Protein AF-A0A7Y1UY43-F1 (afdb_monomer)

Sequence (287 aa):
MTGVETVLVRLVRGWVQLYTRGLAVDDRERRRLELESDVWEHLHDPGEQATGSAVFGRCLRGIPADVRWRYRTLLESRGARHRSIEMKTTPKVQWWTPTTMVIGVTTATLALLGVGFGETEAGGLTTAFSWLTAAVLLLVGLGALRRRPVLGSWIVIAGGLLFALAEPIVFPLSFLVIFGGLWTGNLVPSRNGADWTVQLEPRHRSLTERWYAWLISSIALGALGFIVLLAWPAVTPSSCTETSPCWQDSAAWATWILSWMAAAVTGGIGLMLAALRLLVRHRTRLA

Radius of gyration: 25.83 Å; Cα contacts (8 Å, |Δi|>4): 148; chains: 1; bounding box: 64×55×75 Å

pLDDT: mean 71.3, std 13.58, range [40.94, 96.19]

Structure (mmCIF, N/CA/C/O backbone):
data_AF-A0A7Y1UY43-F1
#
_entry.id   AF-A0A7Y1UY43-F1
#
loop_
_atom_site.group_PDB
_atom_site.id
_atom_site.type_symbol
_atom_site.label_atom_id
_atom_site.label_alt_id
_atom_site.label_comp_id
_atom_site.label_asym_id
_atom_site.label_entity_id
_atom_site.label_seq_id
_atom_site.pdbx_PDB_ins_code
_atom_site.Cartn_x
_atom_site.Cartn_y
_atom_site.Cartn_z
_atom_site.occupancy
_atom_site.B_iso_or_equiv
_atom_site.auth_seq_id
_atom_site.auth_comp_id
_atom_site.auth_asym_id
_atom_site.auth_atom_id
_atom_site.pdbx_PDB_model_num
ATOM 1 N N . MET A 1 1 ? -19.430 12.780 -18.783 1.00 65.31 1 MET A N 1
ATOM 2 C CA . MET A 1 1 ? -18.476 11.861 -18.135 1.00 65.31 1 MET A CA 1
ATOM 3 C C . MET A 1 1 ? -17.771 11.029 -19.183 1.00 65.31 1 MET A C 1
ATOM 5 O O . MET A 1 1 ? -18.441 10.378 -19.981 1.00 65.31 1 MET A O 1
ATOM 9 N N . THR A 1 2 ? -16.444 11.046 -19.197 1.00 81.44 2 THR A N 1
ATOM 10 C CA . THR A 1 2 ? -15.655 10.147 -20.051 1.00 81.44 2 THR A CA 1
ATOM 11 C C . THR A 1 2 ? -15.670 8.711 -19.500 1.00 81.44 2 THR A C 1
ATOM 13 O O . THR A 1 2 ? -15.968 8.466 -18.324 1.00 81.44 2 THR A O 1
ATOM 16 N N . GLY A 1 3 ? -15.333 7.722 -20.336 1.00 86.25 3 GLY A N 1
ATOM 17 C CA . GLY A 1 3 ? -15.199 6.329 -19.882 1.00 86.25 3 GLY A CA 1
ATOM 18 C C . GLY A 1 3 ? -14.161 6.173 -18.760 1.00 86.25 3 GLY A C 1
ATOM 19 O O . GLY A 1 3 ? -14.367 5.400 -17.826 1.00 86.25 3 GLY A O 1
ATOM 20 N N . VAL A 1 4 ? -13.093 6.975 -18.803 1.00 80.31 4 VAL A N 1
ATOM 21 C CA . VAL A 1 4 ? -12.007 6.973 -17.812 1.00 80.31 4 VAL A CA 1
ATOM 22 C C . VAL A 1 4 ? -12.489 7.466 -16.445 1.00 80.31 4 VAL A C 1
ATOM 24 O O . VAL A 1 4 ? -12.258 6.789 -15.445 1.00 80.31 4 VAL A O 1
ATOM 27 N N . GLU A 1 5 ? -13.226 8.579 -16.380 1.00 84.38 5 GLU A N 1
ATOM 28 C CA . GLU A 1 5 ? -13.809 9.084 -15.122 1.00 84.38 5 GLU A CA 1
ATOM 29 C C . GLU A 1 5 ? -14.684 8.035 -14.433 1.00 84.38 5 GLU A C 1
ATOM 31 O O . GLU A 1 5 ? -14.591 7.831 -13.223 1.00 84.38 5 GLU A O 1
ATOM 36 N N . THR A 1 6 ? -15.488 7.308 -15.214 1.00 87.19 6 THR A N 1
ATOM 37 C CA . THR A 1 6 ? -16.360 6.250 -14.687 1.00 87.19 6 THR A CA 1
ATOM 38 C C . THR A 1 6 ? -15.551 5.137 -14.016 1.00 87.19 6 THR A C 1
ATOM 40 O O . THR A 1 6 ? -15.924 4.653 -12.944 1.00 87.19 6 THR A O 1
ATOM 43 N N . VAL A 1 7 ? -14.431 4.731 -14.622 1.00 86.81 7 VAL A N 1
ATOM 44 C CA . VAL A 1 7 ? -13.534 3.708 -14.061 1.00 86.81 7 VAL A CA 1
ATOM 45 C C . VAL A 1 7 ? -12.871 4.210 -12.780 1.00 86.81 7 VAL A C 1
ATOM 47 O O . VAL A 1 7 ? -12.866 3.494 -11.777 1.00 86.81 7 VAL A O 1
ATOM 50 N N . LEU A 1 8 ? -12.371 5.447 -12.775 1.00 85.00 8 LEU A N 1
ATOM 51 C CA . LEU A 1 8 ? -11.701 6.032 -11.611 1.00 85.00 8 LEU A CA 1
ATOM 52 C C . LEU A 1 8 ? -12.657 6.189 -10.421 1.00 85.00 8 LEU A C 1
ATOM 54 O O . LEU A 1 8 ? -12.324 5.773 -9.312 1.00 85.00 8 LEU A O 1
ATOM 58 N N . VAL A 1 9 ? -13.883 6.670 -10.644 1.00 87.19 9 VAL A N 1
ATOM 59 C CA . VAL A 1 9 ? -14.912 6.758 -9.591 1.00 87.19 9 VAL A CA 1
ATOM 60 C C . VAL A 1 9 ? -15.256 5.373 -9.034 1.00 87.19 9 VAL A C 1
ATOM 62 O O . VAL A 1 9 ? -15.388 5.207 -7.819 1.00 87.19 9 VAL A O 1
ATOM 65 N N . ARG A 1 10 ? -15.359 4.343 -9.888 1.00 90.25 10 ARG A N 1
ATOM 66 C CA . ARG A 1 10 ? -15.581 2.956 -9.435 1.00 90.25 10 ARG A CA 1
ATOM 67 C C . ARG A 1 10 ? -14.430 2.439 -8.574 1.00 90.25 10 ARG A C 1
ATOM 69 O O . ARG A 1 10 ? -14.697 1.800 -7.556 1.00 90.25 10 ARG A O 1
ATOM 76 N N . LEU A 1 11 ? -13.181 2.730 -8.942 1.00 87.06 11 LEU A N 1
ATOM 77 C CA . LEU A 1 11 ? -12.004 2.356 -8.151 1.00 87.06 11 LEU A CA 1
ATOM 78 C C . LEU A 1 11 ? -12.019 3.023 -6.774 1.00 87.06 11 LEU A C 1
ATOM 80 O O . LEU A 1 11 ? -11.849 2.341 -5.763 1.00 87.06 11 LEU A O 1
ATOM 84 N N . VAL A 1 12 ? -12.297 4.326 -6.726 1.00 88.50 12 VAL A N 1
ATOM 85 C CA . VAL A 1 12 ? -12.388 5.089 -5.475 1.00 88.50 12 VAL A CA 1
ATOM 86 C C . VAL A 1 12 ? -13.503 4.538 -4.576 1.00 88.50 12 VAL A C 1
ATOM 88 O O . VAL A 1 12 ? -13.267 4.247 -3.402 1.00 88.50 12 VAL A O 1
ATOM 91 N N . ARG A 1 13 ? -14.697 4.275 -5.124 1.00 92.31 13 ARG A N 1
ATOM 92 C CA . ARG A 1 13 ? -15.796 3.628 -4.381 1.00 92.31 13 ARG A CA 1
ATOM 93 C C . ARG A 1 13 ? -15.406 2.241 -3.868 1.00 92.31 13 ARG A C 1
ATOM 95 O O . ARG A 1 13 ? -15.691 1.911 -2.716 1.00 92.31 13 ARG A O 1
ATOM 102 N N . GLY A 1 14 ? -14.734 1.439 -4.692 1.00 92.81 14 GLY A N 1
ATOM 103 C CA . GLY A 1 14 ? -14.227 0.120 -4.309 1.00 92.81 14 GLY A CA 1
ATOM 104 C C . GLY A 1 14 ? -13.228 0.191 -3.151 1.00 92.81 14 GLY A C 1
ATOM 105 O O . GLY A 1 14 ? -13.330 -0.588 -2.198 1.00 92.81 14 GLY A O 1
ATOM 106 N N . TRP A 1 15 ? -12.317 1.167 -3.182 1.00 91.38 15 TRP A N 1
ATOM 107 C CA . TRP A 1 15 ? -11.385 1.440 -2.089 1.00 91.38 15 TRP A CA 1
ATOM 108 C C . TRP A 1 15 ? -12.115 1.795 -0.789 1.00 91.38 15 TRP A C 1
ATOM 110 O O . TRP A 1 15 ? -11.860 1.158 0.237 1.00 91.38 15 TRP A O 1
ATOM 120 N N . VAL A 1 16 ? -13.080 2.725 -0.825 1.00 94.44 16 VAL A N 1
ATOM 121 C CA . VAL A 1 16 ? -13.870 3.096 0.365 1.00 94.44 16 VAL A CA 1
ATOM 122 C C . VAL A 1 16 ? -14.619 1.902 0.934 1.00 94.44 16 VAL A C 1
ATOM 124 O O . VAL A 1 16 ? -14.571 1.651 2.140 1.00 94.44 16 VAL A O 1
ATOM 127 N N . GLN A 1 17 ? -15.258 1.096 0.085 1.00 94.69 17 GLN A N 1
ATOM 128 C CA . GLN A 1 17 ? -15.910 -0.135 0.529 1.00 94.69 17 GLN A CA 1
ATOM 129 C C . GLN A 1 17 ? -14.921 -1.099 1.192 1.00 94.69 17 GLN A C 1
ATOM 131 O O . GLN A 1 17 ? -15.251 -1.718 2.205 1.00 94.69 17 GLN A O 1
ATOM 136 N N . LEU A 1 18 ? -13.711 -1.226 0.650 1.00 92.44 18 LEU A N 1
ATOM 137 C CA . LEU A 1 18 ? -12.688 -2.111 1.189 1.00 92.44 18 LEU A CA 1
ATOM 138 C C . LEU A 1 18 ? -12.174 -1.629 2.552 1.00 92.44 18 LEU A C 1
ATOM 140 O O . LEU A 1 18 ? -12.124 -2.424 3.500 1.00 92.44 18 LEU A O 1
ATOM 144 N N . TYR A 1 19 ? -11.811 -0.350 2.685 1.00 90.38 19 TYR A N 1
ATOM 145 C CA . TYR A 1 19 ? -11.221 0.144 3.930 1.00 90.38 19 TYR A CA 1
ATOM 146 C C . TYR A 1 19 ? -12.259 0.407 5.032 1.00 90.38 19 TYR A C 1
ATOM 148 O O . TYR A 1 19 ? -11.885 0.430 6.202 1.00 90.38 19 TYR A O 1
ATOM 156 N N . THR A 1 20 ? -13.549 0.510 4.723 1.00 95.38 20 THR A N 1
ATOM 157 C CA . THR A 1 20 ? -14.609 0.638 5.746 1.00 95.38 20 THR A CA 1
ATOM 158 C C . THR A 1 20 ? -15.198 -0.707 6.198 1.00 95.38 20 THR A C 1
ATOM 160 O O . THR A 1 20 ? -15.999 -0.766 7.136 1.00 95.38 20 THR A O 1
ATOM 163 N N . ARG A 1 21 ? -14.796 -1.832 5.582 1.00 94.06 21 ARG A N 1
ATOM 164 C CA . ARG A 1 21 ? -15.216 -3.180 6.015 1.00 94.06 21 ARG A CA 1
ATOM 165 C C . ARG A 1 21 ? -14.812 -3.455 7.462 1.00 94.06 21 ARG A C 1
ATOM 167 O O . ARG A 1 21 ? -13.629 -3.403 7.792 1.00 94.06 21 ARG A O 1
ATOM 174 N N . GLY A 1 22 ? -15.782 -3.839 8.290 1.00 90.88 22 GLY A N 1
ATOM 175 C CA . GLY A 1 22 ? -15.581 -4.174 9.705 1.00 90.88 22 GLY A CA 1
ATOM 176 C C . GLY A 1 22 ? -15.718 -2.996 10.674 1.00 90.88 22 GLY A C 1
ATOM 177 O O . GLY A 1 22 ? -15.579 -3.211 11.873 1.00 90.88 22 GLY A O 1
ATOM 178 N N . LEU A 1 23 ? -15.997 -1.786 10.177 1.00 93.44 23 LEU A N 1
ATOM 179 C CA . LEU A 1 23 ? -16.475 -0.671 11.002 1.00 93.44 23 LEU A CA 1
ATOM 180 C C . LEU A 1 23 ? -17.974 -0.813 11.297 1.00 93.44 23 LEU A C 1
ATOM 182 O O . LEU A 1 23 ? -18.667 -1.565 10.591 1.00 93.44 23 LEU A O 1
ATOM 186 N N . ALA A 1 24 ? -18.447 -0.076 12.309 1.00 94.12 24 ALA A N 1
ATOM 187 C CA . ALA A 1 24 ? -19.868 0.095 12.597 1.00 94.12 24 ALA A CA 1
ATOM 188 C C . ALA A 1 24 ? -20.619 0.598 11.352 1.00 94.12 24 ALA A C 1
ATOM 190 O O . ALA A 1 24 ? -20.023 1.210 10.460 1.00 94.12 24 ALA A O 1
ATOM 191 N N . VAL A 1 25 ? -21.910 0.273 11.264 1.00 94.19 25 VAL A N 1
ATOM 192 C CA . VAL A 1 25 ? -22.737 0.620 10.097 1.00 94.19 25 VAL A CA 1
ATOM 193 C C . VAL A 1 25 ? -22.759 2.137 9.907 1.00 94.19 25 VAL A C 1
ATOM 195 O O . VAL A 1 25 ? -22.421 2.597 8.820 1.00 94.19 25 VAL A O 1
ATOM 198 N N . ASP A 1 26 ? -22.972 2.886 10.987 1.00 94.75 26 ASP A N 1
ATOM 199 C CA . ASP A 1 26 ? -23.049 4.350 10.967 1.00 94.75 26 ASP A CA 1
ATOM 200 C C . ASP A 1 26 ? -21.749 5.003 10.466 1.00 94.75 26 ASP A C 1
ATOM 202 O O . ASP A 1 26 ? -21.776 5.858 9.583 1.00 94.75 26 ASP A O 1
ATOM 206 N N . ASP A 1 27 ? -20.582 4.553 10.948 1.00 94.94 27 ASP A N 1
ATOM 207 C CA . ASP A 1 27 ? -19.280 5.072 10.496 1.00 94.94 27 ASP A CA 1
ATOM 208 C C . ASP A 1 27 ? -19.026 4.785 9.013 1.00 94.94 27 ASP A C 1
ATOM 210 O O . ASP A 1 27 ? -18.444 5.598 8.288 1.00 94.94 27 ASP A O 1
ATOM 214 N N . ARG A 1 28 ? -19.442 3.600 8.552 1.00 95.38 28 ARG A N 1
ATOM 215 C CA . ARG A 1 28 ? -19.308 3.194 7.153 1.00 95.38 28 ARG A CA 1
ATOM 216 C C . ARG A 1 28 ? -20.207 4.031 6.254 1.00 95.38 28 ARG A C 1
ATOM 218 O O . ARG A 1 28 ? -19.760 4.431 5.182 1.00 95.38 28 ARG A O 1
ATOM 225 N N . GLU A 1 29 ? -21.454 4.247 6.654 1.00 96.19 29 GLU A N 1
ATOM 226 C CA . GLU A 1 29 ? -22.422 5.033 5.890 1.00 96.19 29 GLU A CA 1
ATOM 227 C C . GLU A 1 29 ? -22.024 6.501 5.850 1.00 96.19 29 GLU A C 1
ATOM 229 O O . GLU A 1 29 ? -21.927 7.050 4.754 1.00 96.19 29 GLU A O 1
ATOM 234 N N . ARG A 1 30 ? -21.641 7.092 6.990 1.00 95.25 30 ARG A N 1
ATOM 235 C CA . ARG A 1 30 ? -21.126 8.468 7.035 1.00 95.25 30 ARG A CA 1
ATOM 236 C C . ARG A 1 30 ? -19.979 8.665 6.050 1.00 95.25 30 ARG A C 1
ATOM 238 O O . ARG A 1 30 ? -19.995 9.603 5.261 1.00 95.25 30 ARG A O 1
ATOM 245 N N . ARG A 1 31 ? -19.005 7.750 6.045 1.00 94.75 31 ARG A N 1
ATOM 246 C CA . ARG A 1 31 ? -17.830 7.884 5.175 1.00 94.75 31 ARG A CA 1
ATOM 247 C C . ARG A 1 31 ? -18.139 7.652 3.693 1.00 94.75 31 ARG A C 1
ATOM 249 O O . ARG A 1 31 ? -17.452 8.194 2.833 1.00 94.75 31 ARG A O 1
ATOM 256 N N . ARG A 1 32 ? -19.163 6.852 3.379 1.00 94.88 32 ARG A N 1
ATOM 257 C CA . ARG A 1 32 ? -19.663 6.692 2.005 1.00 94.88 32 ARG A CA 1
ATOM 258 C C . ARG A 1 32 ? -20.397 7.939 1.525 1.00 94.88 32 ARG A C 1
ATOM 260 O O . ARG A 1 32 ? -20.165 8.336 0.393 1.00 94.88 32 ARG A O 1
ATOM 267 N N . LEU A 1 33 ? -21.212 8.551 2.381 1.00 95.62 33 LEU A N 1
ATOM 268 C CA . LEU A 1 33 ? -21.931 9.786 2.069 1.00 95.62 33 LEU A CA 1
ATOM 269 C C . LEU A 1 33 ? -20.969 10.955 1.834 1.00 95.62 33 LEU A C 1
ATOM 271 O O . LEU A 1 33 ? -21.129 11.670 0.854 1.00 95.62 33 LEU A O 1
ATOM 275 N N . GLU A 1 34 ? -19.928 11.097 2.661 1.00 93.31 34 GLU A N 1
ATOM 276 C CA . GLU A 1 34 ? -18.866 12.089 2.428 1.00 93.31 34 GLU A CA 1
ATOM 277 C C . GLU A 1 34 ? -18.200 11.888 1.060 1.00 93.31 34 GLU A C 1
ATOM 279 O O . GLU A 1 34 ? -18.059 12.836 0.299 1.00 93.31 34 GLU A O 1
ATOM 284 N N . LEU A 1 35 ? -17.860 10.644 0.700 1.00 92.44 35 LEU A N 1
ATOM 285 C CA . LEU A 1 35 ? -17.285 10.353 -0.615 1.00 92.44 35 LEU A CA 1
ATOM 286 C C . LEU A 1 35 ? -18.258 10.670 -1.762 1.00 92.44 35 LEU A C 1
ATOM 288 O O . LEU A 1 35 ? -17.837 11.139 -2.816 1.00 92.44 35 LEU A O 1
ATOM 292 N N . GLU A 1 36 ? -19.541 10.349 -1.605 1.00 93.25 36 GLU A N 1
ATOM 293 C CA . GLU A 1 36 ? -20.553 10.650 -2.619 1.00 93.25 36 GLU A CA 1
ATOM 294 C C . GLU A 1 36 ? -20.741 12.159 -2.795 1.00 93.25 36 GLU A C 1
ATOM 296 O O . GLU A 1 36 ? -20.853 12.595 -3.940 1.00 93.25 36 GLU A O 1
ATOM 301 N N . SER A 1 37 ? -20.674 12.935 -1.706 1.00 93.25 37 SER A N 1
ATOM 302 C CA . SER A 1 37 ? -20.644 14.403 -1.745 1.00 93.25 37 SER A CA 1
ATOM 303 C C . SER A 1 37 ? -19.406 14.912 -2.480 1.00 93.25 37 SER A C 1
ATOM 305 O O . SER A 1 37 ? -19.552 15.636 -3.458 1.00 93.25 37 SER A O 1
ATOM 307 N N . ASP A 1 38 ? -18.206 14.448 -2.106 1.00 90.25 38 ASP A N 1
ATOM 308 C CA . ASP A 1 38 ? -16.940 14.846 -2.744 1.00 90.25 38 ASP A CA 1
ATOM 309 C C . ASP A 1 38 ? -16.946 14.550 -4.257 1.00 90.25 38 ASP A C 1
ATOM 311 O O . ASP A 1 38 ? -16.486 15.350 -5.073 1.00 90.25 38 ASP A O 1
ATOM 315 N N . VAL A 1 39 ? -17.463 13.379 -4.654 1.00 88.88 39 VAL A N 1
ATOM 316 C CA . VAL A 1 39 ? -17.582 12.996 -6.070 1.00 88.88 39 VAL A CA 1
ATOM 317 C C . VAL A 1 39 ? -18.621 13.859 -6.782 1.00 88.88 39 VAL A C 1
ATOM 319 O O . VAL A 1 39 ? -18.403 14.223 -7.935 1.00 88.88 39 VAL A O 1
ATOM 322 N N . TRP A 1 40 ? -19.746 14.167 -6.135 1.00 91.12 40 TRP A N 1
ATOM 323 C CA . TRP A 1 40 ? -20.781 15.010 -6.725 1.00 91.12 40 TRP A CA 1
ATOM 324 C C . TRP A 1 40 ? -20.283 16.442 -6.934 1.00 91.12 40 TRP A C 1
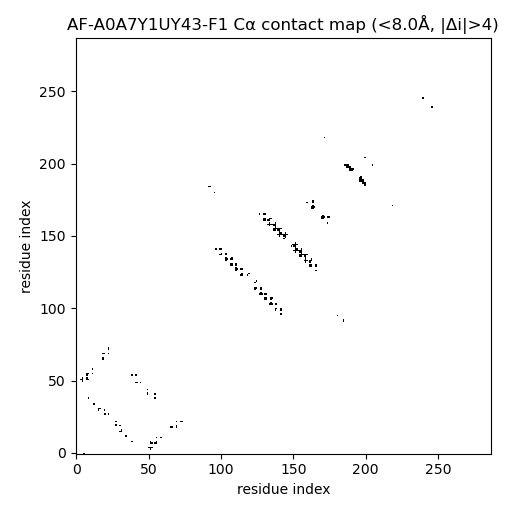ATOM 326 O O . TRP A 1 40 ? -20.425 16.953 -8.045 1.00 91.12 40 TRP A O 1
ATOM 336 N N . GLU A 1 41 ? -19.647 17.036 -5.922 1.00 90.38 41 GLU A N 1
ATOM 337 C CA . GLU A 1 41 ? -19.051 18.375 -5.979 1.00 90.38 41 GLU A CA 1
ATOM 338 C C . GLU A 1 41 ? -18.019 18.451 -7.099 1.00 90.38 41 GLU A C 1
ATOM 340 O O . GLU A 1 41 ? -18.120 19.306 -7.971 1.00 90.38 41 GLU A O 1
ATOM 345 N N . HIS A 1 42 ? -17.101 17.486 -7.175 1.00 85.88 42 HIS A N 1
ATOM 346 C CA . HIS A 1 42 ? -16.080 17.498 -8.220 1.00 85.88 42 HIS A CA 1
ATOM 347 C C . HIS A 1 42 ? -16.649 17.328 -9.637 1.00 85.88 42 HIS A C 1
ATOM 349 O O . HIS A 1 42 ? -16.038 17.780 -10.598 1.00 85.88 42 HIS A O 1
ATOM 355 N N . LEU A 1 43 ? -17.798 16.662 -9.796 1.00 85.56 43 LEU A N 1
ATOM 356 C CA . LEU A 1 43 ? -18.455 16.515 -11.100 1.00 85.56 43 LEU A CA 1
ATOM 357 C C . LEU A 1 43 ? -19.276 17.746 -11.511 1.00 85.56 43 LEU A C 1
ATOM 359 O O . LEU A 1 43 ? -19.560 17.889 -12.700 1.00 85.56 43 LEU A O 1
ATOM 363 N N . HIS A 1 44 ? -19.687 18.589 -10.560 1.00 87.19 44 HIS A N 1
ATOM 364 C CA . HIS A 1 44 ? -20.603 19.708 -10.804 1.00 87.19 44 HIS A CA 1
ATOM 365 C C . HIS A 1 44 ? -19.987 21.085 -10.556 1.00 87.19 44 HIS A C 1
ATOM 367 O O . HIS A 1 44 ? -20.626 22.071 -10.914 1.00 87.19 44 HIS A O 1
ATOM 373 N N . ASP A 1 45 ? -18.787 21.176 -9.980 1.00 88.38 45 ASP A N 1
ATOM 374 C CA . ASP A 1 45 ? -18.077 22.440 -9.795 1.00 88.38 45 ASP A CA 1
ATOM 375 C C . ASP A 1 45 ? -17.399 22.873 -11.114 1.00 88.38 45 ASP A C 1
ATOM 377 O O . ASP A 1 45 ? -16.458 22.220 -11.573 1.00 88.38 45 ASP A O 1
ATOM 381 N N . PRO A 1 46 ? -17.872 23.949 -11.775 1.00 72.75 46 PRO A N 1
ATOM 382 C CA . PRO A 1 46 ? -17.364 24.381 -13.076 1.00 72.75 46 PRO A CA 1
ATOM 383 C C . PRO A 1 46 ? -16.014 25.120 -12.999 1.00 72.75 46 PRO A C 1
ATOM 385 O O . PRO A 1 46 ? -15.481 25.500 -14.044 1.00 72.75 46 PRO A O 1
ATOM 388 N N . GLY A 1 47 ? -15.481 25.375 -11.795 1.00 78.12 47 GLY A N 1
ATOM 389 C CA . GLY A 1 47 ? -14.289 26.206 -11.580 1.00 78.12 47 GLY A CA 1
ATOM 390 C C . GLY A 1 47 ? -12.943 25.480 -11.685 1.00 78.12 47 GLY A C 1
ATOM 391 O O . GLY A 1 47 ? -11.949 26.089 -12.082 1.00 78.12 47 GLY A O 1
ATOM 392 N N . GLU A 1 48 ? -12.891 24.184 -11.380 1.00 70.25 48 GLU A N 1
ATOM 393 C CA . GLU A 1 48 ? -11.714 23.343 -11.614 1.00 70.25 48 GLU A CA 1
ATOM 394 C C . GLU A 1 48 ? -11.957 22.505 -12.870 1.00 70.25 48 GLU A C 1
ATOM 396 O O . GLU A 1 48 ? -13.043 21.967 -13.063 1.00 70.25 48 GLU A O 1
ATOM 401 N N . GLN A 1 49 ? -10.958 22.365 -13.748 1.00 67.94 49 GLN A N 1
ATOM 402 C CA . GLN A 1 49 ? -11.032 21.377 -14.824 1.00 67.94 49 GLN A CA 1
ATOM 403 C C . GLN A 1 49 ? -11.131 19.990 -14.179 1.00 67.94 49 GLN A C 1
ATOM 405 O O . GLN A 1 49 ? -10.106 19.387 -13.855 1.00 67.94 49 GLN A O 1
ATOM 410 N N . ALA A 1 50 ? -12.366 19.523 -13.973 1.00 63.09 50 ALA A N 1
ATOM 411 C CA . ALA A 1 50 ? -12.750 18.276 -13.327 1.00 63.09 50 ALA A CA 1
ATOM 412 C C . ALA A 1 50 ? -12.231 17.077 -14.125 1.00 63.09 50 ALA A C 1
ATOM 414 O O . ALA A 1 50 ? -12.949 16.379 -14.839 1.00 63.09 50 ALA A O 1
ATOM 415 N N . THR A 1 51 ? -10.926 16.860 -14.057 1.00 74.81 51 THR A N 1
ATOM 416 C CA . THR A 1 51 ? -10.277 15.719 -14.670 1.00 74.81 51 THR A CA 1
ATOM 417 C C . THR A 1 51 ? -10.358 14.591 -13.659 1.00 74.81 51 THR A C 1
ATOM 419 O O . THR A 1 51 ? -9.883 14.720 -12.534 1.00 74.81 51 THR A O 1
ATOM 422 N N . GLY A 1 52 ? -10.927 13.445 -14.043 1.00 71.94 52 GLY A N 1
ATOM 423 C CA . GLY A 1 52 ? -11.029 12.284 -13.146 1.00 71.94 52 GLY A CA 1
ATOM 424 C C . GLY A 1 52 ? -9.686 11.862 -12.519 1.00 71.94 52 GLY A C 1
ATOM 425 O O . GLY A 1 52 ? -9.661 11.265 -11.442 1.00 71.94 52 GLY A O 1
ATOM 426 N N . SER A 1 53 ? -8.561 12.221 -13.147 1.00 74.56 53 SER A N 1
ATOM 427 C CA . SER A 1 53 ? -7.210 12.058 -12.605 1.00 74.56 53 SER A CA 1
ATOM 428 C C . SER A 1 53 ? -6.947 12.887 -11.340 1.00 74.56 53 SER A C 1
ATOM 430 O O . SER A 1 53 ? -6.237 12.402 -10.458 1.00 74.56 53 SER A O 1
ATOM 432 N N . ALA A 1 54 ? -7.530 14.080 -11.192 1.00 80.44 54 ALA A N 1
ATOM 433 C CA . ALA A 1 54 ? -7.412 14.908 -9.992 1.00 80.44 54 ALA A CA 1
ATOM 434 C C . ALA A 1 54 ? -8.088 14.234 -8.786 1.00 80.44 54 ALA A C 1
ATOM 436 O O . ALA A 1 54 ? -7.462 14.089 -7.729 1.00 80.44 54 ALA A O 1
ATOM 437 N N . VAL A 1 55 ? -9.310 13.713 -8.971 1.00 78.12 55 VAL A N 1
ATOM 438 C CA . VAL A 1 55 ? -10.029 12.907 -7.960 1.00 78.12 55 VAL A CA 1
ATOM 439 C C . VAL A 1 55 ? -9.216 11.684 -7.568 1.00 78.12 55 VAL A C 1
ATOM 441 O O . VAL A 1 55 ? -8.992 11.418 -6.384 1.00 78.12 55 VAL A O 1
ATOM 444 N N . PHE A 1 56 ? -8.739 10.940 -8.565 1.00 80.12 56 PHE A N 1
ATOM 445 C CA . PHE A 1 56 ? -7.969 9.729 -8.326 1.00 80.12 56 PHE A CA 1
ATOM 446 C C . PHE A 1 56 ? -6.651 10.025 -7.599 1.00 80.12 56 PHE A C 1
ATOM 448 O O . PHE A 1 56 ? -6.327 9.368 -6.611 1.00 80.12 56 PHE A O 1
ATOM 455 N N . GLY A 1 57 ? -5.926 11.067 -8.013 1.00 83.31 57 GLY A N 1
ATOM 456 C CA . GLY A 1 57 ? -4.683 11.497 -7.378 1.00 83.31 57 GLY A CA 1
ATOM 457 C C . GLY A 1 57 ? -4.878 11.993 -5.943 1.00 83.31 57 GL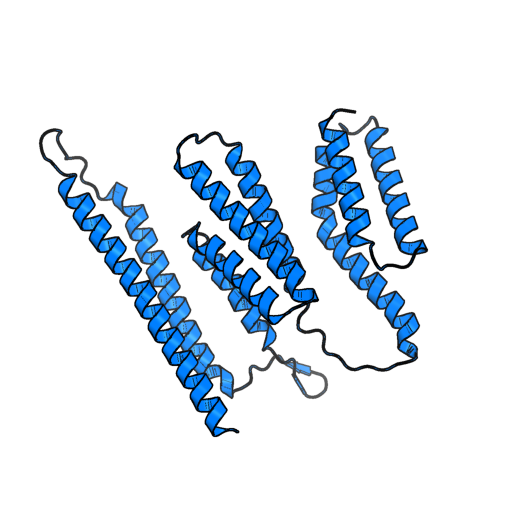Y A C 1
ATOM 458 O O . GLY A 1 57 ? -4.023 11.748 -5.088 1.00 83.31 57 GLY A O 1
ATOM 459 N N . ARG A 1 58 ? -6.001 12.659 -5.645 1.00 83.88 58 ARG A N 1
ATOM 460 C CA . ARG A 1 58 ? -6.383 13.028 -4.273 1.00 83.88 58 ARG A CA 1
ATOM 461 C C . ARG A 1 58 ? -6.690 11.786 -3.439 1.00 83.88 58 ARG A C 1
ATOM 463 O O . ARG A 1 58 ? -6.205 11.690 -2.315 1.00 83.88 58 ARG A O 1
ATOM 470 N N . CYS A 1 59 ? -7.415 10.819 -4.001 1.00 83.19 59 CYS A N 1
ATOM 471 C CA . CYS A 1 59 ? -7.709 9.556 -3.329 1.00 83.19 59 CYS A CA 1
ATOM 472 C C . CYS A 1 59 ? -6.422 8.791 -2.986 1.00 83.19 59 CYS A C 1
ATOM 474 O O . CYS A 1 59 ? -6.228 8.426 -1.829 1.00 83.19 59 CYS A O 1
ATOM 476 N N . LEU A 1 60 ? -5.490 8.648 -3.939 1.00 82.25 60 LEU A N 1
ATOM 477 C CA . LEU A 1 60 ? -4.199 7.988 -3.710 1.00 82.25 60 LEU A CA 1
ATOM 478 C C . LEU A 1 60 ? -3.388 8.649 -2.587 1.00 82.25 60 LEU A C 1
ATOM 480 O O . LEU A 1 60 ? -2.869 7.957 -1.710 1.00 82.25 60 LEU A O 1
ATOM 484 N N . ARG A 1 61 ? -3.319 9.987 -2.568 1.00 85.75 61 ARG A N 1
ATOM 485 C CA . ARG A 1 61 ? -2.655 10.740 -1.489 1.00 85.75 61 ARG A CA 1
ATOM 486 C C . ARG A 1 61 ? -3.395 10.642 -0.149 1.00 85.75 61 ARG A C 1
ATOM 488 O O . ARG A 1 61 ? -2.762 10.753 0.898 1.00 85.75 61 ARG A O 1
ATOM 495 N N . GLY A 1 62 ? -4.707 10.404 -0.174 1.00 86.44 62 GLY A N 1
ATOM 496 C CA . GLY A 1 62 ? -5.560 10.219 1.001 1.00 86.44 62 GLY A CA 1
ATOM 497 C C . GLY A 1 62 ? -5.475 8.831 1.646 1.00 86.44 62 GLY A C 1
ATOM 498 O O . GLY A 1 62 ? -5.772 8.709 2.834 1.00 86.44 62 GLY A O 1
ATOM 499 N N . ILE A 1 63 ? -5.001 7.803 0.927 1.00 85.00 63 ILE A N 1
ATOM 500 C CA . ILE A 1 63 ? -4.932 6.411 1.420 1.00 85.00 63 ILE A CA 1
ATOM 501 C C . ILE A 1 63 ? -4.271 6.292 2.810 1.00 85.00 63 ILE A C 1
ATOM 503 O O . ILE A 1 63 ? -4.861 5.654 3.689 1.00 85.00 63 ILE A O 1
ATOM 507 N N . PRO A 1 64 ? -3.092 6.891 3.087 1.00 84.69 64 PRO A N 1
ATOM 508 C CA . PRO A 1 64 ? -2.473 6.789 4.410 1.00 84.69 64 PRO A CA 1
ATOM 509 C C . PRO A 1 64 ? -3.329 7.415 5.520 1.00 84.69 64 PRO A C 1
ATOM 511 O O . PRO A 1 64 ? -3.396 6.881 6.631 1.00 84.69 64 PRO A O 1
ATOM 514 N N . ALA A 1 65 ? -4.006 8.528 5.219 1.00 86.38 65 ALA A N 1
ATOM 515 C CA . ALA A 1 65 ? -4.902 9.200 6.152 1.00 86.38 65 ALA A CA 1
ATOM 516 C C . ALA A 1 65 ? -6.156 8.355 6.430 1.00 86.38 65 ALA A C 1
ATOM 518 O O . ALA A 1 65 ? -6.520 8.196 7.597 1.00 86.38 65 ALA A O 1
ATOM 519 N N . ASP A 1 66 ? -6.745 7.735 5.403 1.00 92.19 66 ASP A N 1
ATOM 520 C CA . ASP A 1 66 ? -7.886 6.818 5.534 1.00 92.19 66 ASP A CA 1
ATOM 521 C C . ASP A 1 66 ? -7.534 5.592 6.392 1.00 92.19 66 ASP A C 1
ATOM 523 O O . ASP A 1 66 ? -8.293 5.196 7.282 1.00 92.19 66 ASP A O 1
ATOM 527 N N . VAL A 1 67 ? -6.349 5.004 6.186 1.00 88.00 67 VAL A N 1
ATOM 528 C CA . VAL A 1 67 ? -5.868 3.868 6.992 1.00 88.00 67 VAL A CA 1
ATOM 529 C C . VAL A 1 67 ? -5.652 4.282 8.450 1.00 88.00 67 VAL A C 1
ATOM 531 O O . VAL A 1 67 ? -6.062 3.559 9.365 1.00 88.00 67 VAL A O 1
ATOM 534 N N . ARG A 1 68 ? -5.051 5.456 8.690 1.00 86.56 68 ARG A N 1
ATOM 535 C CA . ARG A 1 68 ? -4.853 5.995 10.046 1.00 86.56 68 ARG A CA 1
ATOM 536 C C . ARG A 1 68 ? -6.183 6.302 10.731 1.00 86.56 68 ARG A C 1
ATOM 538 O O . ARG A 1 68 ? -6.325 6.030 11.924 1.00 86.56 68 ARG A O 1
ATOM 545 N N . TRP A 1 69 ? -7.148 6.852 9.997 1.00 92.56 69 TRP A N 1
ATOM 546 C CA . TRP A 1 69 ? -8.509 7.077 10.480 1.00 92.56 69 TRP A CA 1
ATOM 547 C C . TRP A 1 69 ? -9.163 5.757 10.884 1.00 92.56 69 TRP A C 1
ATOM 549 O O . TRP A 1 69 ? -9.525 5.606 12.047 1.00 92.56 69 TRP A O 1
ATOM 559 N N . ARG A 1 70 ? -9.174 4.759 9.990 1.00 93.88 70 ARG A N 1
ATOM 560 C CA . ARG A 1 70 ? -9.742 3.431 10.261 1.00 93.88 70 ARG A CA 1
ATOM 561 C C . ARG A 1 70 ? -9.165 2.814 11.534 1.00 93.88 70 ARG A C 1
ATOM 563 O O . ARG A 1 70 ? -9.898 2.223 12.323 1.00 93.88 70 ARG A O 1
ATOM 570 N N . TYR A 1 71 ? -7.849 2.912 11.724 1.00 89.81 71 TYR A N 1
ATOM 571 C CA . TYR A 1 71 ? -7.195 2.369 12.911 1.00 89.81 71 TYR A CA 1
ATOM 572 C C . TYR A 1 71 ? -7.664 3.067 14.195 1.00 89.81 71 TYR A C 1
ATOM 574 O O . TYR A 1 71 ? -7.989 2.381 15.161 1.00 89.81 71 TYR A O 1
ATOM 582 N N . ARG A 1 72 ? -7.770 4.404 14.189 1.00 90.31 72 ARG A N 1
ATOM 583 C CA . ARG A 1 72 ? -8.310 5.169 15.326 1.00 90.31 72 ARG A CA 1
ATOM 584 C C . ARG A 1 72 ? -9.763 4.811 15.620 1.00 90.31 72 ARG A C 1
ATOM 586 O O . ARG A 1 72 ? -10.053 4.451 16.753 1.00 90.31 72 ARG A O 1
ATOM 593 N N . THR A 1 73 ? -10.628 4.782 14.608 1.00 92.19 73 THR A N 1
ATOM 594 C CA . THR A 1 73 ? -12.044 4.418 14.775 1.00 92.19 73 THR A CA 1
ATOM 595 C C . 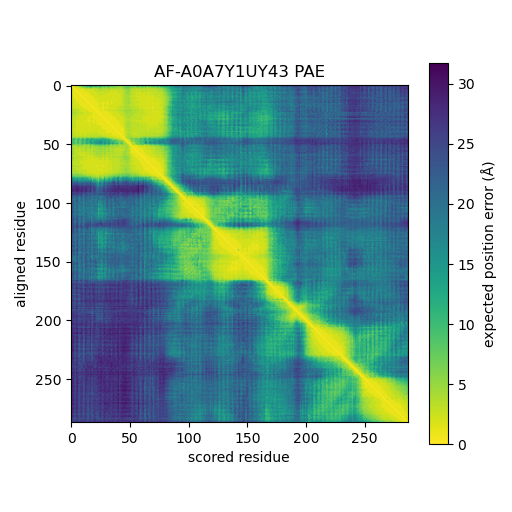THR A 1 73 ? -12.190 3.014 15.359 1.00 92.19 73 THR A C 1
ATOM 597 O O . THR A 1 73 ? -12.918 2.816 16.323 1.00 92.19 73 THR A O 1
ATOM 600 N N . LEU A 1 74 ? -11.427 2.032 14.862 1.00 88.75 74 LEU A N 1
ATOM 601 C CA . LEU A 1 74 ? -11.434 0.680 15.433 1.00 88.75 74 LEU A CA 1
ATOM 602 C C . LEU A 1 74 ? -10.941 0.643 16.883 1.00 88.75 74 LEU A C 1
ATOM 604 O O . LEU A 1 74 ? -11.460 -0.148 17.671 1.00 88.75 74 LEU A O 1
ATOM 608 N N . LEU A 1 75 ? -9.935 1.446 17.236 1.00 86.38 75 LEU A N 1
ATOM 609 C CA . LEU A 1 75 ? -9.455 1.552 18.613 1.00 86.38 75 LEU A CA 1
ATOM 610 C C . LEU A 1 75 ? -10.489 2.206 19.528 1.00 86.38 75 LEU A C 1
ATOM 612 O O . LEU A 1 75 ? -10.662 1.732 20.643 1.00 86.38 75 LEU A O 1
ATOM 616 N N . GLU A 1 76 ? -11.201 3.229 19.065 1.00 88.19 76 GLU A N 1
ATOM 617 C CA . GLU A 1 76 ? -12.266 3.904 19.814 1.00 88.19 76 GLU A CA 1
ATOM 618 C C . GLU A 1 76 ? -13.467 2.973 20.026 1.00 88.19 76 GLU A C 1
ATOM 620 O O . GLU A 1 76 ? -13.904 2.776 21.163 1.00 88.19 76 GLU A O 1
ATOM 625 N N . SER A 1 77 ? -13.925 2.285 18.971 1.00 85.00 77 SER A N 1
ATOM 626 C CA . SER A 1 77 ? -14.994 1.282 19.080 1.00 85.00 77 SER A CA 1
ATOM 627 C C . SER A 1 77 ? -14.595 0.115 19.988 1.00 85.00 77 SER A C 1
ATOM 629 O O . SER A 1 77 ? -15.428 -0.440 20.707 1.00 85.00 77 SER A O 1
ATOM 631 N N . ARG A 1 78 ? -13.311 -0.276 19.979 1.00 81.38 78 ARG A N 1
ATOM 632 C CA . ARG A 1 78 ? -12.785 -1.278 20.912 1.00 81.38 78 ARG A CA 1
ATOM 633 C C . ARG A 1 78 ? -12.685 -0.726 22.320 1.00 81.38 78 ARG A C 1
ATOM 635 O O . ARG A 1 78 ? -13.098 -1.434 23.215 1.00 81.38 78 ARG A O 1
ATOM 642 N N . GLY A 1 79 ? -12.205 0.495 22.534 1.00 70.88 79 GLY A N 1
ATOM 643 C CA . GLY A 1 79 ? -12.076 1.122 23.852 1.00 70.88 79 GLY A CA 1
ATOM 644 C C . GLY A 1 79 ? -13.419 1.265 24.569 1.00 70.88 79 GLY A C 1
ATOM 645 O O . GLY A 1 79 ? -13.509 0.959 25.757 1.00 70.88 79 GLY A O 1
ATOM 646 N N . ALA A 1 80 ? -14.481 1.592 23.827 1.00 64.88 80 ALA A N 1
ATOM 647 C CA . ALA A 1 80 ? -15.854 1.567 24.333 1.00 64.88 80 ALA A CA 1
ATOM 648 C C . ALA A 1 80 ? -16.289 0.160 24.793 1.00 64.88 80 ALA A C 1
ATOM 650 O O . ALA A 1 80 ? -17.020 0.020 25.769 1.00 64.88 80 ALA A O 1
ATOM 651 N N . ARG A 1 81 ? -15.789 -0.895 24.136 1.00 61.22 81 ARG A N 1
ATOM 652 C CA . ARG A 1 81 ? -16.059 -2.302 24.482 1.00 61.22 81 ARG A CA 1
ATOM 653 C C . ARG A 1 81 ? -15.096 -2.869 25.542 1.00 61.22 81 ARG A C 1
ATOM 655 O O . ARG A 1 81 ? -15.469 -3.752 26.307 1.00 61.22 81 ARG A O 1
ATOM 662 N N . HIS A 1 82 ? -13.864 -2.365 25.600 1.00 47.28 82 HIS A N 1
ATOM 663 C CA . HIS A 1 82 ? -12.719 -2.917 26.336 1.00 47.28 82 HIS A CA 1
ATOM 664 C C . HIS A 1 82 ? -12.540 -2.315 27.735 1.00 47.28 82 HIS A C 1
ATOM 666 O O . HIS A 1 82 ? -11.710 -2.801 28.493 1.00 47.28 82 HIS A O 1
ATOM 672 N N . ARG A 1 83 ? -13.390 -1.363 28.150 1.00 51.97 83 ARG A N 1
ATOM 673 C CA . ARG A 1 83 ? -13.556 -1.029 29.578 1.00 51.97 83 ARG A CA 1
ATOM 674 C C . ARG A 1 83 ? -14.113 -2.215 30.407 1.00 51.97 83 ARG A C 1
ATOM 676 O O . ARG A 1 83 ? -14.267 -2.080 31.611 1.00 51.97 83 ARG A O 1
ATOM 683 N N . SER A 1 84 ? -14.393 -3.371 29.787 1.00 51.44 84 SER A N 1
ATOM 684 C CA . SER A 1 84 ? -14.886 -4.588 30.455 1.00 51.44 84 SER A CA 1
ATOM 685 C C . SER A 1 84 ? -13.968 -5.818 30.385 1.00 51.44 84 SER A C 1
ATOM 687 O O . SER A 1 84 ? -14.224 -6.779 31.100 1.00 51.44 84 SER A O 1
ATOM 689 N N . ILE A 1 85 ? -12.907 -5.837 29.568 1.00 53.97 85 ILE A N 1
ATOM 690 C CA . ILE A 1 85 ? -12.024 -7.015 29.472 1.00 53.97 85 ILE A CA 1
ATOM 691 C C . ILE A 1 85 ? -10.601 -6.527 29.254 1.00 53.97 85 ILE A C 1
ATOM 693 O O . ILE A 1 85 ? -10.220 -6.237 28.132 1.00 53.97 85 ILE A O 1
ATOM 697 N N . GLU A 1 86 ? -9.815 -6.429 30.319 1.00 53.62 86 GLU A N 1
ATOM 698 C CA . GLU A 1 86 ? -8.387 -6.146 30.232 1.00 53.62 86 GLU A CA 1
ATOM 699 C C . GLU A 1 86 ? -7.681 -7.343 29.576 1.00 53.62 86 GLU A C 1
ATOM 701 O O . GLU A 1 86 ? -7.593 -8.424 30.157 1.00 53.62 86 GLU A O 1
ATOM 706 N N . MET A 1 87 ? -7.190 -7.182 28.343 1.00 40.94 87 MET A N 1
ATOM 707 C CA . MET A 1 87 ? -6.400 -8.226 27.692 1.00 40.94 87 MET A CA 1
ATOM 708 C C . MET A 1 87 ? -5.091 -7.656 27.146 1.00 40.94 87 MET A C 1
ATOM 710 O O . MET A 1 87 ? -5.042 -6.971 26.125 1.00 40.94 87 MET A O 1
ATOM 714 N N . LYS A 1 88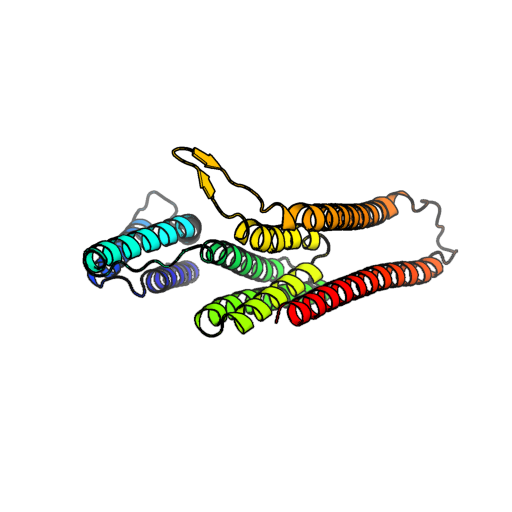 ? -4.000 -7.989 27.845 1.00 51.97 88 LYS A N 1
ATOM 715 C CA . LYS A 1 88 ? -2.613 -7.777 27.419 1.00 51.97 88 LYS A CA 1
ATOM 716 C C . LYS A 1 88 ? -2.337 -8.570 26.141 1.00 51.97 88 LYS A C 1
ATOM 718 O O . LYS A 1 88 ? -2.090 -9.769 26.214 1.00 51.97 88 LYS A O 1
ATOM 723 N N . THR A 1 89 ? -2.295 -7.914 24.984 1.00 47.28 89 THR A N 1
ATOM 724 C CA . THR A 1 89 ? -1.505 -8.417 23.848 1.00 47.28 89 THR A CA 1
ATOM 725 C C . THR A 1 89 ? -0.769 -7.280 23.146 1.00 47.28 89 THR A C 1
ATOM 727 O O . THR A 1 89 ? -1.315 -6.225 22.836 1.00 47.28 89 THR A O 1
ATOM 730 N N . THR A 1 90 ? 0.527 -7.503 22.966 1.00 51.28 90 THR A N 1
ATOM 731 C CA . THR A 1 90 ? 1.553 -6.550 22.544 1.00 51.28 90 THR A CA 1
ATOM 732 C C . THR A 1 90 ? 1.488 -6.308 21.027 1.00 51.28 90 THR A C 1
ATOM 734 O O . THR A 1 90 ? 1.667 -7.256 20.258 1.00 51.28 90 THR A O 1
ATOM 737 N N . PRO A 1 91 ? 1.295 -5.067 20.539 1.00 48.69 91 PRO A N 1
ATOM 738 C CA . PRO A 1 91 ? 1.139 -4.788 19.115 1.00 48.69 91 PRO A CA 1
ATOM 739 C C . PRO A 1 91 ? 2.499 -4.461 18.489 1.00 48.69 91 PRO A C 1
ATOM 741 O O . PRO A 1 91 ? 2.772 -3.320 18.135 1.00 48.69 91 PRO A O 1
ATOM 744 N N . LYS A 1 92 ? 3.395 -5.444 18.364 1.00 50.56 92 LYS A N 1
ATOM 745 C CA . LYS A 1 92 ? 4.700 -5.219 17.706 1.00 50.56 92 LYS A CA 1
ATOM 746 C C . LYS A 1 92 ? 4.741 -5.582 16.219 1.00 50.56 92 LYS A C 1
ATOM 748 O O . LYS A 1 92 ? 5.679 -5.204 15.532 1.00 50.56 92 LYS A O 1
ATOM 753 N N . VAL A 1 93 ? 3.716 -6.256 15.694 1.00 53.06 93 VAL A N 1
ATOM 754 C CA . VAL A 1 93 ? 3.774 -6.871 14.352 1.00 53.06 93 VAL A CA 1
ATOM 755 C C . VAL A 1 93 ? 3.085 -6.042 13.249 1.00 53.06 93 VAL A C 1
ATOM 757 O O . VAL A 1 93 ? 3.224 -6.349 12.072 1.00 53.06 93 VAL A O 1
ATOM 760 N N . GLN A 1 94 ? 2.369 -4.955 13.560 1.00 58.22 94 GLN A N 1
ATOM 761 C CA . GLN A 1 94 ? 1.392 -4.411 12.600 1.00 58.22 94 GLN A CA 1
ATOM 762 C C . GLN A 1 94 ? 1.898 -3.309 11.647 1.00 58.22 94 GLN A C 1
ATOM 764 O O . GLN A 1 94 ? 1.282 -3.095 10.599 1.00 58.22 94 GLN A O 1
ATOM 769 N N . TRP A 1 95 ? 3.003 -2.623 11.947 1.00 60.84 95 TRP A N 1
ATOM 770 C CA . TRP A 1 95 ? 3.399 -1.429 11.183 1.00 60.84 95 TRP A CA 1
ATOM 771 C C . TRP A 1 95 ? 4.082 -1.712 9.835 1.00 60.84 95 TRP A C 1
ATOM 773 O O . TRP A 1 95 ? 4.080 -0.847 8.968 1.00 60.84 95 TRP A O 1
ATOM 783 N N . TRP A 1 96 ? 4.578 -2.932 9.609 1.00 61.56 96 TRP A N 1
ATOM 784 C CA . TRP A 1 96 ? 5.196 -3.345 8.336 1.00 61.56 96 TRP A CA 1
ATOM 785 C C . TRP A 1 96 ? 4.188 -3.685 7.236 1.00 61.56 96 TRP A C 1
ATOM 787 O O . TRP A 1 96 ? 4.500 -3.604 6.047 1.00 61.56 96 TRP A O 1
ATOM 797 N N . THR A 1 97 ? 2.967 -4.051 7.628 1.00 66.19 97 THR A N 1
ATOM 798 C CA . THR A 1 97 ? 1.859 -4.392 6.724 1.00 66.19 97 THR A CA 1
ATOM 799 C C . THR A 1 97 ? 1.509 -3.272 5.734 1.00 66.19 97 THR A C 1
ATOM 801 O O . THR A 1 97 ? 1.412 -3.553 4.541 1.00 66.19 97 THR A O 1
ATOM 804 N N . PRO A 1 98 ? 1.321 -2.003 6.164 1.00 64.06 98 PRO A N 1
ATOM 805 C CA . PRO A 1 98 ? 1.068 -0.916 5.222 1.00 64.06 98 PRO A CA 1
ATOM 806 C C . PRO A 1 98 ? 2.263 -0.670 4.294 1.00 64.06 98 PRO A C 1
ATOM 808 O O . PRO A 1 98 ? 2.055 -0.477 3.102 1.00 64.06 98 PRO A O 1
ATOM 811 N N . THR A 1 99 ? 3.501 -0.750 4.793 1.00 63.16 99 THR A N 1
ATOM 812 C CA . THR A 1 99 ? 4.713 -0.543 3.981 1.00 63.16 99 THR A CA 1
ATOM 813 C C . THR A 1 99 ? 4.825 -1.568 2.855 1.00 63.16 99 THR A C 1
ATOM 815 O O . THR A 1 99 ? 5.023 -1.202 1.701 1.00 63.16 99 THR A O 1
ATOM 818 N N . THR A 1 100 ? 4.631 -2.853 3.161 1.00 65.19 100 THR A N 1
ATOM 819 C CA . THR A 1 100 ? 4.655 -3.926 2.150 1.00 65.19 100 THR A CA 1
ATOM 820 C C . THR A 1 100 ? 3.509 -3.804 1.146 1.00 65.19 100 THR A C 1
ATOM 822 O O . THR A 1 100 ? 3.708 -4.080 -0.035 1.00 65.19 100 THR A O 1
ATOM 825 N N . MET A 1 101 ? 2.332 -3.338 1.578 1.00 68.06 101 MET A N 1
ATOM 826 C CA . MET A 1 101 ? 1.203 -3.077 0.679 1.00 68.06 101 MET A CA 1
ATOM 827 C C . MET A 1 101 ? 1.492 -1.918 -0.283 1.00 68.06 101 MET A C 1
ATOM 829 O O . MET A 1 101 ? 1.224 -2.047 -1.474 1.00 68.06 101 MET A O 1
ATOM 833 N N . VAL A 1 102 ? 2.072 -0.818 0.208 1.00 69.81 102 VAL A N 1
ATOM 834 C CA . VAL A 1 102 ? 2.479 0.318 -0.635 1.00 69.81 102 VAL A CA 1
ATOM 835 C C . VAL A 1 102 ? 3.534 -0.118 -1.648 1.00 69.81 102 VAL A C 1
ATOM 837 O O . VAL A 1 102 ? 3.368 0.161 -2.828 1.00 69.81 102 VAL A O 1
ATOM 840 N N . ILE A 1 103 ? 4.563 -0.862 -1.222 1.00 70.31 103 ILE A N 1
ATOM 841 C CA . ILE A 1 103 ? 5.595 -1.389 -2.131 1.00 70.31 103 ILE A CA 1
ATOM 842 C C . ILE A 1 103 ? 4.953 -2.256 -3.221 1.00 70.31 103 ILE A C 1
ATOM 844 O O . ILE A 1 103 ? 5.164 -1.995 -4.399 1.00 70.31 103 ILE A O 1
ATOM 848 N N . GLY A 1 104 ? 4.107 -3.224 -2.849 1.00 66.81 104 GLY A N 1
ATOM 849 C CA . GLY A 1 104 ? 3.458 -4.110 -3.820 1.00 66.81 104 GLY A CA 1
ATOM 850 C C . GLY A 1 104 ? 2.575 -3.371 -4.832 1.00 66.81 104 GLY A C 1
ATOM 851 O O . GLY A 1 104 ? 2.619 -3.678 -6.022 1.00 66.81 104 GLY A O 1
ATOM 852 N N . VAL A 1 105 ? 1.802 -2.372 -4.386 1.00 67.94 105 VAL A N 1
ATOM 853 C CA . VAL A 1 105 ? 0.940 -1.565 -5.270 1.00 67.94 105 VAL A CA 1
ATOM 854 C C . VAL A 1 105 ? 1.765 -0.670 -6.193 1.00 67.94 105 VAL A C 1
ATOM 856 O O . VAL A 1 105 ? 1.473 -0.595 -7.387 1.00 67.94 105 VAL A O 1
ATOM 859 N N . THR A 1 106 ? 2.807 -0.021 -5.673 1.00 66.88 106 THR A N 1
ATOM 860 C CA . THR A 1 106 ? 3.709 0.810 -6.477 1.00 66.88 106 THR A CA 1
ATOM 861 C C . THR A 1 106 ? 4.416 -0.028 -7.538 1.00 66.88 106 THR A C 1
ATOM 863 O O . THR A 1 106 ? 4.398 0.350 -8.706 1.00 66.88 106 THR A O 1
ATOM 866 N N . THR A 1 107 ? 4.947 -1.201 -7.176 1.00 63.34 107 THR A N 1
ATOM 867 C CA . THR A 1 107 ? 5.569 -2.136 -8.126 1.00 63.34 107 THR A CA 1
ATOM 868 C C . THR A 1 107 ? 4.588 -2.579 -9.211 1.00 63.34 107 THR A C 1
ATOM 870 O O . THR A 1 107 ? 4.927 -2.531 -10.390 1.00 63.34 107 THR A O 1
ATOM 873 N N . ALA A 1 108 ? 3.355 -2.953 -8.848 1.00 64.75 108 ALA A N 1
ATOM 874 C CA . ALA A 1 108 ? 2.329 -3.320 -9.828 1.00 64.75 108 ALA A CA 1
ATOM 875 C C . ALA A 1 108 ? 2.003 -2.164 -10.785 1.00 64.75 108 ALA A C 1
ATOM 877 O O . ALA A 1 108 ? 1.855 -2.366 -11.986 1.00 64.75 108 ALA A O 1
ATOM 878 N N . THR A 1 109 ? 1.906 -0.946 -10.250 1.00 68.62 109 THR A N 1
ATOM 879 C CA . THR A 1 109 ? 1.586 0.253 -11.034 1.00 68.62 109 THR A CA 1
ATOM 880 C C . THR A 1 109 ? 2.712 0.578 -12.008 1.00 68.62 109 THR A C 1
ATOM 882 O O . THR A 1 109 ? 2.451 0.795 -13.186 1.00 68.62 109 THR A O 1
ATOM 885 N N . LEU A 1 110 ? 3.966 0.548 -11.548 1.00 64.25 110 LEU A N 1
ATOM 886 C CA . LEU A 1 110 ? 5.136 0.759 -12.399 1.00 64.25 110 LEU A CA 1
ATOM 887 C C . LEU A 1 110 ? 5.247 -0.310 -13.490 1.00 64.25 110 LEU A C 1
ATOM 889 O O . LEU A 1 110 ? 5.566 0.036 -14.620 1.00 64.25 110 LEU A O 1
ATOM 893 N N . ALA A 1 111 ? 4.915 -1.571 -13.195 1.00 65.31 111 ALA A N 1
ATOM 894 C CA . ALA A 1 111 ? 4.892 -2.634 -14.201 1.00 65.31 111 ALA A CA 1
ATOM 895 C C . ALA A 1 111 ? 3.865 -2.345 -15.301 1.00 65.31 111 ALA A C 1
ATOM 897 O O . ALA A 1 111 ? 4.174 -2.435 -16.484 1.00 65.31 111 ALA A O 1
ATOM 898 N N . LEU A 1 112 ? 2.654 -1.943 -14.910 1.00 67.69 112 LEU A N 1
ATOM 899 C CA . LEU A 1 112 ? 1.588 -1.599 -15.851 1.00 67.69 112 LEU A CA 1
ATOM 900 C C . LEU A 1 112 ? 1.925 -0.353 -16.681 1.00 67.69 112 LEU A C 1
ATOM 902 O O . LEU A 1 112 ? 1.594 -0.307 -17.862 1.00 67.69 112 LEU A O 1
ATOM 906 N N . LEU A 1 113 ? 2.592 0.638 -16.083 1.00 69.06 113 LEU A N 1
ATOM 907 C CA . LEU A 1 113 ? 3.043 1.838 -16.790 1.00 69.06 113 LEU A CA 1
ATOM 908 C C . LEU A 1 113 ? 4.220 1.545 -17.728 1.00 69.06 113 LEU A C 1
ATOM 910 O O . LEU A 1 113 ? 4.231 2.054 -18.843 1.00 69.06 113 LEU A O 1
ATOM 914 N N . GLY A 1 114 ? 5.168 0.697 -17.316 1.00 64.25 114 GLY A N 1
ATOM 915 C CA . GLY A 1 114 ? 6.328 0.282 -18.113 1.00 64.25 114 GLY A CA 1
ATOM 916 C C . GLY A 1 114 ? 5.938 -0.411 -19.418 1.00 64.25 114 GLY A C 1
ATOM 917 O O . GLY A 1 114 ? 6.521 -0.128 -20.459 1.00 64.25 114 GLY A O 1
ATOM 918 N N . VAL A 1 115 ? 4.871 -1.218 -19.398 1.00 60.94 115 VAL A N 1
ATOM 919 C CA . VAL A 1 115 ? 4.283 -1.821 -20.611 1.00 60.94 115 VAL A CA 1
ATOM 920 C C . VAL A 1 115 ? 3.796 -0.756 -21.612 1.00 60.94 115 VAL A C 1
ATOM 922 O O . VAL A 1 115 ? 3.730 -1.023 -22.808 1.00 60.94 115 VAL A O 1
ATOM 925 N N . GLY A 1 116 ? 3.490 0.463 -21.155 1.00 57.28 116 GLY A N 1
ATOM 926 C CA . GLY A 1 116 ? 3.070 1.578 -22.005 1.00 57.28 116 GLY A CA 1
ATOM 927 C C . GLY A 1 116 ? 4.209 2.372 -22.655 1.00 57.28 116 GLY A C 1
ATOM 928 O O . GLY A 1 116 ? 3.946 3.099 -23.609 1.00 57.28 116 GLY A O 1
ATOM 929 N N . PHE A 1 117 ? 5.458 2.241 -22.188 1.00 58.53 117 PHE A N 1
ATOM 930 C CA . PHE A 1 117 ? 6.583 3.082 -22.634 1.00 58.53 117 PHE A CA 1
ATOM 931 C C . PHE A 1 117 ? 7.314 2.594 -23.899 1.00 58.53 117 PHE A C 1
ATOM 933 O O . PHE A 1 117 ? 8.342 3.150 -24.265 1.00 58.53 117 PHE A O 1
ATOM 940 N N . GLY A 1 118 ? 6.752 1.637 -24.641 1.00 49.56 118 GLY A N 1
ATOM 941 C CA . GLY A 1 118 ? 7.072 1.466 -26.065 1.00 49.56 118 GLY A CA 1
ATOM 942 C C . GLY A 1 118 ? 8.425 0.833 -26.411 1.00 49.56 118 GLY A C 1
ATOM 943 O O . GLY A 1 118 ? 8.731 0.712 -27.597 1.00 49.56 118 GLY A O 1
ATOM 944 N N . GLU A 1 119 ? 9.205 0.359 -25.438 1.00 50.84 119 GLU A N 1
ATOM 945 C CA . GLU A 1 119 ? 10.335 -0.525 -25.733 1.00 50.84 119 GLU A CA 1
ATOM 946 C C . GLU A 1 119 ? 9.791 -1.910 -26.107 1.00 50.84 119 GLU A C 1
ATOM 948 O O . GLU A 1 119 ? 9.504 -2.760 -25.269 1.00 50.84 119 GLU A O 1
ATOM 953 N N . THR A 1 120 ? 9.576 -2.106 -27.408 1.00 55.50 120 THR A N 1
ATOM 954 C CA . THR A 1 120 ? 9.058 -3.347 -28.012 1.00 55.50 120 THR A CA 1
ATOM 955 C C . THR A 1 120 ? 10.096 -4.468 -28.076 1.00 55.50 120 THR A C 1
ATOM 957 O O . THR A 1 120 ? 9.833 -5.530 -28.642 1.00 55.50 120 THR A O 1
ATOM 960 N N . GLU A 1 121 ? 11.266 -4.276 -27.468 1.00 68.56 121 GLU A N 1
ATOM 961 C CA . GLU A 1 121 ? 12.260 -5.330 -27.354 1.00 68.56 121 GLU A CA 1
ATOM 962 C C . GLU A 1 121 ? 11.819 -6.385 -26.335 1.00 68.56 121 GLU A C 1
ATOM 964 O O . GLU A 1 121 ? 11.211 -6.089 -25.304 1.00 68.56 121 GLU A O 1
ATOM 969 N N . ALA A 1 122 ? 12.150 -7.649 -26.613 1.00 66.00 122 ALA A N 1
ATOM 970 C CA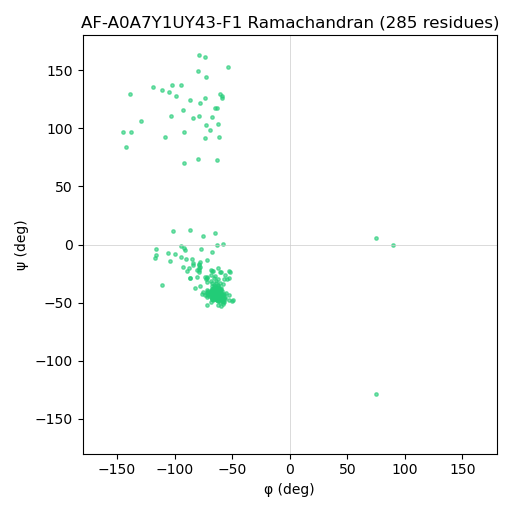 . ALA A 1 122 ? 11.772 -8.801 -25.792 1.00 66.00 122 ALA A CA 1
ATOM 971 C C . ALA A 1 122 ? 12.128 -8.642 -24.295 1.00 66.00 122 ALA A C 1
ATOM 973 O O . ALA A 1 122 ? 11.466 -9.240 -23.444 1.00 66.00 122 ALA A O 1
ATOM 974 N N . GLY A 1 123 ? 13.115 -7.795 -23.973 1.00 65.75 123 GLY A N 1
ATOM 975 C CA . GLY A 1 123 ? 13.494 -7.434 -22.607 1.00 65.75 123 GLY A CA 1
ATOM 976 C C . GLY A 1 123 ? 12.385 -6.738 -21.806 1.00 65.75 123 GLY A C 1
ATOM 977 O O . GLY A 1 123 ? 12.181 -7.069 -20.635 1.00 65.75 123 GLY A O 1
ATOM 978 N N . GLY A 1 124 ? 11.603 -5.848 -22.426 1.00 70.38 124 GLY A N 1
ATOM 979 C CA . GLY A 1 124 ? 10.555 -5.087 -21.736 1.00 70.38 124 GLY A CA 1
ATOM 980 C C . GLY A 1 124 ? 9.435 -5.979 -21.194 1.00 70.38 124 GLY A C 1
ATOM 981 O O . GLY A 1 124 ? 9.005 -5.835 -20.046 1.00 70.38 124 GLY A O 1
ATOM 982 N N . LEU A 1 125 ? 9.015 -6.978 -21.979 1.00 71.56 125 LEU A N 1
ATOM 983 C CA . LEU A 1 125 ? 7.995 -7.943 -21.559 1.00 71.56 125 LEU A CA 1
ATOM 984 C C . LEU A 1 125 ? 8.488 -8.830 -20.413 1.00 71.56 125 LEU A C 1
ATOM 986 O O . LEU A 1 125 ? 7.749 -9.042 -19.452 1.00 71.56 125 LEU A O 1
ATOM 990 N N . THR A 1 126 ? 9.731 -9.321 -20.470 1.00 72.00 126 THR A N 1
ATOM 991 C CA . THR A 1 126 ? 10.289 -10.142 -19.384 1.00 72.00 126 THR A CA 1
ATOM 992 C C . THR A 1 126 ? 10.375 -9.379 -18.063 1.00 72.00 126 THR A C 1
ATOM 994 O O . THR A 1 126 ? 10.031 -9.933 -17.015 1.00 72.00 126 THR A O 1
ATOM 997 N N . THR A 1 127 ? 10.740 -8.095 -18.106 1.00 73.75 127 THR A N 1
ATOM 998 C CA . THR A 1 127 ? 10.794 -7.227 -16.921 1.00 73.75 127 THR A CA 1
ATOM 999 C C . THR A 1 127 ? 9.396 -6.915 -16.386 1.00 73.75 127 THR A C 1
ATOM 1001 O O . THR A 1 127 ? 9.143 -7.029 -15.187 1.00 73.75 127 THR A O 1
ATOM 1004 N N . ALA A 1 128 ? 8.433 -6.619 -17.261 1.00 74.19 128 ALA A N 1
ATOM 1005 C CA . ALA A 1 128 ? 7.052 -6.389 -16.843 1.00 74.19 128 ALA A CA 1
ATOM 1006 C C . ALA A 1 128 ? 6.434 -7.629 -16.169 1.00 74.19 128 ALA A C 1
ATOM 1008 O O . ALA A 1 128 ? 5.787 -7.515 -15.123 1.00 74.19 128 ALA A O 1
ATOM 1009 N N . PHE A 1 129 ? 6.667 -8.825 -16.723 1.00 75.62 129 PHE A N 1
ATOM 1010 C CA . PHE A 1 129 ? 6.183 -10.081 -16.145 1.00 75.62 129 PHE A CA 1
ATOM 1011 C C . PHE A 1 129 ? 6.812 -10.384 -14.782 1.00 75.62 129 PHE A C 1
ATOM 1013 O O . PHE A 1 129 ? 6.106 -10.841 -13.875 1.00 75.62 129 PHE A O 1
ATOM 1020 N N . SER A 1 130 ? 8.111 -10.127 -14.604 1.00 77.69 130 SER A N 1
ATOM 1021 C CA . SER A 1 130 ? 8.786 -10.362 -13.324 1.00 77.69 130 SER A CA 1
ATOM 1022 C C . SER A 1 130 ? 8.261 -9.419 -12.235 1.00 77.69 130 SER A C 1
ATOM 1024 O O . SER A 1 130 ? 7.942 -9.877 -11.132 1.00 77.69 130 SER A O 1
ATOM 1026 N N . TRP A 1 131 ? 8.040 -8.140 -12.558 1.00 81.50 131 TRP A N 1
ATOM 1027 C CA . TRP A 1 131 ? 7.460 -7.165 -11.630 1.00 81.50 131 TRP A CA 1
ATOM 1028 C C . TRP A 1 131 ? 6.010 -7.491 -11.272 1.00 81.50 131 TRP A C 1
ATOM 1030 O O . TRP A 1 131 ? 5.638 -7.442 -10.095 1.00 81.50 131 TRP A O 1
ATOM 1040 N N . LEU A 1 132 ? 5.195 -7.877 -12.259 1.00 78.69 132 LEU A N 1
ATOM 1041 C CA . LEU A 1 132 ? 3.814 -8.297 -12.025 1.00 78.69 132 LEU A CA 1
ATOM 1042 C C . LEU A 1 132 ? 3.768 -9.517 -11.095 1.00 78.69 132 LEU A C 1
ATOM 1044 O O . LEU A 1 132 ? 3.012 -9.537 -10.123 1.00 78.69 132 LEU A O 1
ATOM 1048 N N . THR A 1 133 ? 4.616 -10.513 -11.357 1.00 80.75 133 THR A N 1
ATOM 1049 C CA . THR A 1 133 ? 4.701 -11.733 -10.544 1.00 80.75 133 THR A CA 1
ATOM 1050 C C . THR A 1 133 ? 5.121 -11.408 -9.112 1.00 80.75 133 THR A C 1
ATOM 1052 O O . THR A 1 133 ? 4.500 -11.887 -8.160 1.00 80.75 133 THR A O 1
ATOM 1055 N N . ALA A 1 134 ? 6.124 -10.544 -8.937 1.00 82.94 134 ALA A N 1
ATOM 1056 C CA . ALA A 1 134 ? 6.572 -10.108 -7.621 1.00 82.94 134 ALA A CA 1
ATOM 1057 C C . ALA A 1 134 ? 5.466 -9.372 -6.851 1.00 82.94 134 ALA A C 1
ATOM 1059 O O . ALA A 1 134 ? 5.223 -9.667 -5.679 1.00 82.94 134 ALA A O 1
ATOM 1060 N N . ALA A 1 135 ? 4.739 -8.471 -7.516 1.00 80.12 135 ALA A N 1
ATOM 1061 C CA . ALA A 1 135 ? 3.620 -7.760 -6.913 1.00 80.12 135 ALA A CA 1
ATOM 1062 C C . ALA A 1 135 ? 2.488 -8.709 -6.489 1.00 80.12 135 ALA A C 1
ATOM 1064 O O . ALA A 1 135 ? 1.977 -8.600 -5.371 1.00 80.12 135 ALA A O 1
ATOM 1065 N N . VAL A 1 136 ? 2.128 -9.680 -7.337 1.00 83.62 136 VAL A N 1
ATOM 1066 C CA . VAL A 1 136 ? 1.124 -10.705 -7.005 1.00 83.62 136 VAL A CA 1
ATOM 1067 C C . VAL A 1 136 ? 1.560 -11.510 -5.784 1.00 83.62 136 VAL A C 1
ATOM 1069 O O . VAL A 1 136 ? 0.765 -11.673 -4.858 1.00 83.62 136 VAL A O 1
ATOM 1072 N N . LEU A 1 137 ? 2.817 -11.961 -5.729 1.00 83.38 137 LEU A N 1
ATOM 1073 C CA . LEU A 1 137 ? 3.347 -12.681 -4.570 1.00 83.38 137 LEU A CA 1
ATOM 1074 C C . LEU A 1 137 ? 3.282 -11.823 -3.301 1.00 83.38 137 LEU A C 1
ATOM 1076 O O . LEU A 1 137 ? 2.773 -12.287 -2.284 1.00 83.38 137 LEU A O 1
ATOM 1080 N N . LEU A 1 138 ? 3.697 -10.557 -3.352 1.00 82.56 138 LEU A N 1
ATOM 1081 C CA . LEU A 1 138 ? 3.607 -9.658 -2.197 1.00 82.56 138 LEU A CA 1
ATOM 1082 C C . LEU A 1 138 ? 2.161 -9.517 -1.694 1.00 82.56 138 LEU A C 1
ATOM 1084 O O . LEU A 1 138 ? 1.910 -9.669 -0.497 1.00 82.56 138 LEU A O 1
ATOM 1088 N N . LEU A 1 139 ? 1.198 -9.299 -2.595 1.00 81.62 139 LEU A N 1
ATOM 1089 C CA . LEU A 1 139 ? -0.219 -9.139 -2.248 1.00 81.62 139 LEU A CA 1
ATOM 1090 C C . LEU A 1 139 ? -0.851 -10.435 -1.715 1.00 81.62 139 LEU A C 1
ATOM 109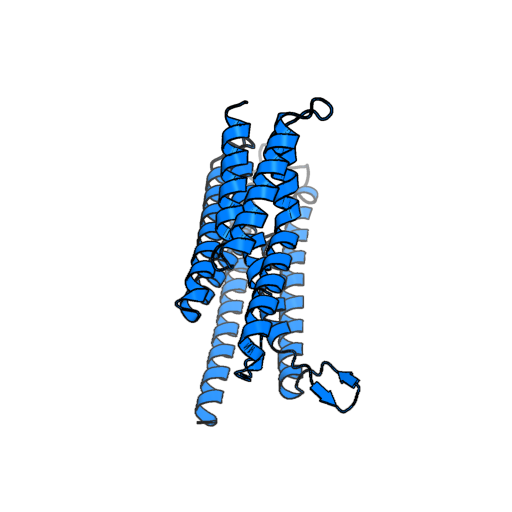2 O O . LEU A 1 139 ? -1.564 -10.408 -0.706 1.00 81.62 139 LEU A O 1
ATOM 1096 N N . VAL A 1 140 ? -0.576 -11.576 -2.352 1.00 86.62 140 VAL A N 1
ATOM 1097 C CA . VAL A 1 140 ? -1.062 -12.895 -1.913 1.00 86.62 140 VAL A CA 1
ATOM 1098 C C . VAL A 1 140 ? -0.452 -13.263 -0.565 1.00 86.62 140 VAL A C 1
ATOM 1100 O O . VAL A 1 140 ? -1.172 -13.716 0.326 1.00 86.62 140 VAL A O 1
ATOM 1103 N N . GLY A 1 141 ? 0.845 -13.017 -0.378 1.00 84.69 141 GLY A N 1
ATOM 1104 C CA . GLY A 1 141 ? 1.540 -13.233 0.886 1.00 84.69 141 GLY A CA 1
ATOM 1105 C C . GLY A 1 141 ? 0.946 -12.390 2.013 1.00 84.69 141 GLY A C 1
ATOM 1106 O O . GLY A 1 141 ? 0.613 -12.926 3.070 1.00 84.69 141 GLY A O 1
ATOM 1107 N N . LEU A 1 142 ? 0.682 -11.106 1.753 1.00 82.44 142 LEU A N 1
ATOM 1108 C CA . LEU A 1 142 ? -0.032 -10.204 2.666 1.00 82.44 142 LEU A CA 1
ATOM 1109 C C . LEU A 1 142 ? -1.436 -10.707 3.030 1.00 82.44 142 LEU A C 1
ATOM 1111 O O . LEU A 1 142 ? -1.832 -10.670 4.197 1.00 82.44 142 LEU A O 1
ATOM 1115 N N . GLY A 1 143 ? -2.194 -11.206 2.052 1.00 84.44 143 GLY A N 1
ATOM 1116 C CA . GLY A 1 143 ? -3.498 -11.823 2.296 1.00 84.44 143 GLY A CA 1
ATOM 1117 C C . GLY A 1 143 ? -3.391 -13.093 3.146 1.00 84.44 143 GLY A C 1
ATOM 1118 O O . GLY A 1 143 ? -4.163 -13.287 4.091 1.00 84.44 143 GLY A O 1
ATOM 1119 N N . ALA A 1 144 ? -2.399 -13.935 2.850 1.00 87.00 144 ALA A N 1
ATOM 1120 C CA . ALA A 1 144 ? -2.139 -15.188 3.544 1.00 87.00 144 ALA A CA 1
ATOM 1121 C C . ALA A 1 144 ? -1.660 -14.978 4.987 1.00 87.00 144 ALA A C 1
ATOM 1123 O O . ALA A 1 144 ? -2.043 -15.773 5.848 1.00 87.00 144 ALA A O 1
ATOM 1124 N N . LEU A 1 145 ? -0.940 -13.888 5.292 1.00 82.69 145 LEU A N 1
ATOM 1125 C CA . LEU A 1 145 ? -0.499 -13.547 6.655 1.00 82.69 145 LEU A CA 1
ATOM 1126 C C . LEU A 1 145 ? -1.653 -13.537 7.670 1.00 82.69 145 LEU A C 1
ATOM 1128 O O . LEU A 1 145 ? -1.446 -13.861 8.837 1.00 82.69 145 LEU A O 1
ATOM 1132 N N . ARG A 1 146 ? -2.885 -13.236 7.230 1.00 81.44 146 ARG A N 1
ATOM 1133 C CA . ARG A 1 146 ? -4.076 -13.229 8.097 1.00 81.44 146 ARG A CA 1
ATOM 1134 C C . ARG A 1 146 ? -4.572 -14.615 8.503 1.00 81.44 146 ARG A C 1
ATOM 1136 O O . ARG A 1 146 ? -5.206 -14.735 9.544 1.00 81.44 146 ARG A O 1
ATOM 1143 N N . ARG A 1 147 ? -4.362 -15.636 7.668 1.00 86.50 147 ARG A N 1
ATOM 1144 C CA . ARG A 1 147 ? -4.897 -16.997 7.885 1.00 86.50 147 ARG A CA 1
ATOM 1145 C C . ARG A 1 147 ? -3.810 -18.012 8.216 1.00 86.50 147 ARG A C 1
ATOM 1147 O O . ARG A 1 147 ? -4.056 -18.954 8.958 1.00 86.50 147 ARG A O 1
ATOM 1154 N N . ARG A 1 148 ? -2.627 -17.849 7.625 1.00 88.75 148 ARG A N 1
ATOM 1155 C CA . ARG A 1 148 ? -1.475 -18.747 7.735 1.00 88.75 148 ARG A CA 1
ATOM 1156 C C . ARG A 1 148 ? -0.198 -17.897 7.788 1.00 88.75 148 ARG A C 1
ATOM 1158 O O . ARG A 1 148 ? 0.426 -17.699 6.747 1.00 88.75 148 ARG A O 1
ATOM 1165 N N . PRO A 1 149 ? 0.201 -17.388 8.970 1.00 80.00 149 PRO A N 1
ATOM 1166 C CA . PRO A 1 149 ? 1.271 -16.395 9.091 1.00 80.00 149 PRO A CA 1
ATOM 1167 C C . PRO A 1 149 ? 2.611 -16.902 8.553 1.00 80.00 149 PRO A C 1
ATOM 1169 O O . PRO A 1 149 ? 3.291 -16.183 7.837 1.00 80.00 149 PRO A O 1
ATOM 1172 N N . VAL A 1 150 ? 2.956 -18.168 8.806 1.00 74.31 150 VAL A N 1
ATOM 1173 C CA . VAL A 1 150 ? 4.207 -18.758 8.300 1.00 74.31 150 VAL A CA 1
ATOM 1174 C C . VAL A 1 150 ? 4.222 -18.795 6.769 1.00 74.31 150 VAL A C 1
ATOM 1176 O O . VAL A 1 150 ? 5.183 -18.345 6.154 1.00 74.31 150 VAL A O 1
ATOM 1179 N N . LEU A 1 151 ? 3.141 -19.277 6.146 1.00 84.94 151 LEU A N 1
ATOM 1180 C CA . LEU A 1 151 ? 3.025 -19.337 4.687 1.00 84.94 151 LEU A CA 1
ATOM 1181 C C . LEU A 1 151 ? 3.019 -17.931 4.069 1.00 84.94 151 LEU A C 1
ATOM 1183 O O . LEU A 1 151 ? 3.706 -17.697 3.083 1.00 84.94 151 LEU A O 1
ATOM 1187 N N . GLY A 1 152 ? 2.279 -16.994 4.668 1.00 80.69 152 GLY A N 1
ATOM 1188 C CA . GLY A 1 152 ? 2.234 -15.605 4.217 1.00 80.69 152 GLY A CA 1
ATOM 1189 C C . GLY A 1 152 ? 3.608 -14.944 4.230 1.00 80.69 152 GLY A C 1
ATOM 1190 O O . GLY A 1 152 ? 3.988 -14.335 3.234 1.00 80.69 152 GLY A O 1
ATOM 1191 N N . SER A 1 153 ? 4.389 -15.142 5.297 1.00 81.31 153 SER A N 1
ATOM 1192 C CA . SER A 1 153 ? 5.765 -14.643 5.377 1.00 81.31 153 SER A CA 1
ATOM 1193 C C . SER A 1 153 ? 6.646 -15.212 4.268 1.00 81.31 153 SER A C 1
ATOM 1195 O O . SER A 1 153 ? 7.348 -14.450 3.612 1.00 81.31 153 SER A O 1
ATOM 1197 N N . TRP A 1 154 ? 6.582 -16.522 4.004 1.00 85.31 154 TRP A N 1
ATOM 1198 C CA . TRP A 1 154 ? 7.363 -17.138 2.924 1.00 85.31 154 TRP A CA 1
ATOM 1199 C C . TRP A 1 154 ? 6.997 -16.597 1.543 1.00 85.31 154 TRP A C 1
ATOM 1201 O O . TRP A 1 154 ? 7.887 -16.325 0.744 1.00 85.31 154 TRP A O 1
ATOM 1211 N N . ILE A 1 155 ? 5.707 -16.388 1.274 1.00 85.75 155 ILE A N 1
ATOM 1212 C CA . ILE A 1 155 ? 5.247 -15.836 -0.004 1.00 85.75 155 ILE A CA 1
ATOM 1213 C C . ILE A 1 155 ? 5.694 -14.369 -0.159 1.00 85.75 155 ILE A C 1
ATOM 1215 O O . ILE A 1 155 ? 6.145 -13.986 -1.236 1.00 85.75 155 ILE A O 1
ATOM 1219 N N . VAL A 1 156 ? 5.636 -13.558 0.907 1.00 82.19 156 VAL A N 1
ATOM 1220 C CA . VAL A 1 156 ? 6.151 -12.173 0.886 1.00 82.19 156 VAL A CA 1
ATOM 1221 C C . VAL A 1 156 ? 7.660 -12.154 0.644 1.00 82.19 156 VAL A C 1
ATOM 1223 O O . VAL A 1 156 ? 8.129 -11.374 -0.181 1.00 82.19 156 VAL A O 1
ATOM 1226 N N . ILE A 1 157 ? 8.418 -13.024 1.321 1.00 81.12 157 ILE A N 1
ATOM 1227 C CA . ILE A 1 157 ? 9.868 -13.153 1.120 1.00 81.12 157 ILE A CA 1
ATOM 1228 C C . ILE A 1 157 ? 10.164 -13.538 -0.331 1.00 81.12 157 ILE A C 1
ATOM 1230 O O . ILE A 1 157 ? 11.010 -12.905 -0.952 1.00 81.12 157 ILE A O 1
ATOM 1234 N N . ALA A 1 158 ? 9.444 -14.515 -0.890 1.00 83.25 158 ALA A N 1
ATOM 1235 C CA . ALA A 1 158 ? 9.607 -14.934 -2.280 1.00 83.25 158 ALA A CA 1
ATOM 1236 C C . ALA A 1 158 ? 9.304 -13.796 -3.269 1.00 83.25 158 ALA A C 1
ATOM 1238 O O . ALA A 1 158 ? 10.080 -13.574 -4.195 1.00 83.25 158 ALA A O 1
ATOM 1239 N N . GLY A 1 159 ? 8.223 -13.036 -3.049 1.00 82.19 159 GLY A N 1
ATOM 1240 C CA . GLY A 1 159 ? 7.885 -11.867 -3.867 1.00 82.19 159 GLY A CA 1
ATOM 1241 C C . GLY A 1 159 ? 8.933 -10.756 -3.783 1.00 82.19 159 GLY A C 1
ATOM 1242 O O . GLY A 1 159 ? 9.327 -10.206 -4.807 1.00 82.19 159 GLY A O 1
ATOM 1243 N N . GLY A 1 160 ? 9.439 -10.471 -2.579 1.00 78.44 160 GLY A N 1
ATOM 1244 C CA . GLY A 1 160 ? 10.513 -9.499 -2.365 1.00 78.44 160 GLY A CA 1
ATOM 1245 C C . GLY A 1 160 ? 11.840 -9.920 -3.003 1.00 78.44 160 GLY A C 1
ATOM 1246 O O . GLY A 1 160 ? 12.501 -9.092 -3.620 1.00 78.44 160 GLY A O 1
ATOM 1247 N N . LEU A 1 161 ? 12.206 -11.203 -2.913 1.00 77.88 161 LEU A N 1
ATOM 1248 C CA . LEU A 1 161 ? 13.394 -11.758 -3.571 1.00 77.88 161 LEU A CA 1
ATOM 1249 C C . LEU A 1 161 ? 13.276 -11.705 -5.092 1.00 77.88 161 LEU A C 1
ATOM 1251 O O . LEU A 1 161 ? 14.228 -11.303 -5.749 1.00 77.88 161 LEU A O 1
ATOM 1255 N N . LEU A 1 162 ? 12.119 -12.071 -5.648 1.00 80.62 162 LEU A N 1
ATOM 1256 C CA . LEU A 1 162 ? 11.886 -11.996 -7.088 1.00 80.62 162 LEU A CA 1
ATOM 1257 C C . LEU A 1 162 ? 11.996 -10.551 -7.589 1.00 80.62 162 LEU A C 1
ATOM 1259 O O . LEU A 1 162 ? 12.635 -10.309 -8.606 1.00 80.62 162 LEU A O 1
ATOM 1263 N N . PHE A 1 163 ? 11.430 -9.596 -6.843 1.00 76.56 163 PHE A N 1
ATOM 1264 C CA . PHE A 1 163 ? 11.554 -8.171 -7.147 1.00 76.56 163 PHE A CA 1
ATOM 1265 C C . PHE A 1 163 ? 13.009 -7.698 -7.106 1.00 76.56 163 PHE A C 1
ATOM 1267 O O . PHE A 1 163 ? 13.468 -7.018 -8.016 1.00 76.56 163 PHE A O 1
ATOM 1274 N N . ALA A 1 164 ? 13.743 -8.091 -6.066 1.00 70.56 164 ALA A N 1
ATOM 1275 C CA . ALA A 1 164 ? 15.143 -7.734 -5.909 1.00 70.56 164 ALA A CA 1
ATOM 1276 C C . ALA A 1 164 ? 16.007 -8.326 -7.037 1.00 70.56 164 ALA A C 1
ATOM 1278 O O . ALA A 1 164 ? 16.886 -7.649 -7.554 1.00 70.56 164 ALA A O 1
ATOM 1279 N N . LEU A 1 165 ? 15.761 -9.579 -7.433 1.00 72.12 165 LEU A N 1
ATOM 1280 C CA . LEU A 1 165 ? 16.498 -10.251 -8.509 1.00 72.12 165 LEU A CA 1
ATOM 1281 C C . LEU A 1 165 ? 16.162 -9.702 -9.900 1.00 72.12 165 LEU A C 1
ATOM 1283 O O . LEU A 1 165 ? 17.014 -9.748 -10.781 1.00 72.12 165 LEU A O 1
ATOM 1287 N N . ALA A 1 166 ? 14.942 -9.194 -10.095 1.00 72.00 166 ALA A N 1
ATOM 1288 C CA . ALA A 1 166 ? 14.532 -8.561 -11.345 1.00 72.00 166 ALA A CA 1
ATOM 1289 C C . ALA A 1 166 ? 15.252 -7.229 -11.596 1.00 72.00 166 ALA A C 1
ATOM 1291 O O . ALA A 1 166 ? 15.339 -6.801 -12.740 1.00 72.00 166 ALA A O 1
ATOM 1292 N N . GLU A 1 167 ? 15.771 -6.588 -10.545 1.00 68.56 167 GLU A N 1
ATOM 1293 C CA . GLU A 1 167 ? 16.416 -5.283 -10.630 1.00 68.56 167 GLU A CA 1
ATOM 1294 C C . GLU A 1 167 ? 17.691 -5.239 -9.771 1.00 68.56 167 GLU A C 1
ATOM 1296 O O . GLU A 1 167 ? 17.622 -4.969 -8.564 1.00 68.56 167 GLU A O 1
ATOM 1301 N N . PRO A 1 168 ? 18.885 -5.450 -10.360 1.00 59.28 168 PRO A N 1
ATOM 1302 C CA . PRO A 1 168 ? 20.142 -5.486 -9.609 1.00 59.28 168 PRO A CA 1
ATOM 1303 C C . PRO A 1 168 ? 20.432 -4.175 -8.857 1.00 59.28 168 PRO A C 1
ATOM 1305 O O . PRO A 1 168 ? 21.116 -4.195 -7.834 1.00 59.28 168 PRO A O 1
ATOM 1308 N N . ILE A 1 169 ? 19.860 -3.049 -9.304 1.00 54.38 169 ILE A N 1
ATOM 1309 C CA . ILE A 1 169 ? 19.966 -1.735 -8.647 1.00 54.38 169 ILE A CA 1
ATOM 1310 C C . ILE A 1 169 ? 18.982 -1.596 -7.472 1.00 54.38 169 ILE A C 1
ATOM 1312 O O . ILE A 1 169 ? 19.256 -0.877 -6.512 1.00 54.38 169 ILE A O 1
ATOM 1316 N N . VAL A 1 170 ? 17.847 -2.301 -7.498 1.00 52.97 170 VAL A N 1
ATOM 1317 C CA . VAL A 1 170 ? 16.825 -2.262 -6.436 1.00 52.97 170 VAL A CA 1
ATOM 1318 C C . VAL A 1 170 ? 17.124 -3.281 -5.329 1.00 52.97 170 VAL A C 1
ATOM 1320 O O . VAL A 1 170 ? 16.675 -3.109 -4.187 1.00 52.97 170 VAL A O 1
ATOM 1323 N N . PHE A 1 171 ? 17.943 -4.297 -5.622 1.00 54.44 171 PHE A N 1
ATOM 1324 C CA . PHE A 1 171 ? 18.411 -5.311 -4.672 1.00 54.44 171 PHE A CA 1
ATOM 1325 C C . PHE A 1 171 ? 18.968 -4.726 -3.353 1.00 54.44 171 PHE A C 1
ATOM 1327 O O . PHE A 1 171 ? 18.513 -5.156 -2.293 1.00 54.44 171 PHE A O 1
ATOM 1334 N N . PRO A 1 172 ? 19.853 -3.706 -3.334 1.00 56.47 172 PRO A N 1
ATOM 1335 C CA . PRO A 1 172 ? 20.409 -3.174 -2.085 1.00 56.47 172 PRO A CA 1
ATOM 1336 C C . PRO A 1 172 ? 19.362 -2.453 -1.220 1.00 56.47 172 PRO A C 1
ATOM 1338 O O . PRO A 1 172 ? 19.354 -2.590 0.004 1.00 56.47 172 PRO A O 1
ATOM 1341 N N . LEU A 1 173 ? 18.445 -1.704 -1.845 1.00 50.84 173 LEU A N 1
ATOM 1342 C CA . LEU A 1 173 ? 17.436 -0.895 -1.147 1.00 50.84 173 LEU A CA 1
ATOM 1343 C C . LEU A 1 173 ? 16.297 -1.747 -0.580 1.00 50.84 173 LEU A C 1
ATOM 1345 O O . LEU A 1 173 ? 15.874 -1.549 0.560 1.00 50.84 173 LEU A O 1
ATOM 1349 N N . SER A 1 174 ? 15.819 -2.726 -1.347 1.00 54.56 174 SER A N 1
ATOM 1350 C CA . SER A 1 174 ? 14.769 -3.648 -0.898 1.00 54.56 174 SER A CA 1
ATOM 1351 C C . SER A 1 174 ? 15.268 -4.571 0.223 1.00 54.56 174 SER A C 1
ATOM 1353 O O . SER A 1 174 ? 14.543 -4.805 1.196 1.00 54.56 174 SER A O 1
ATOM 1355 N N . PHE A 1 175 ? 16.537 -4.992 0.169 1.00 59.81 175 PHE A N 1
ATOM 1356 C CA . PHE A 1 175 ? 17.185 -5.742 1.246 1.00 59.81 175 PHE A CA 1
ATOM 1357 C C . PHE A 1 175 ? 17.279 -4.923 2.545 1.00 59.81 175 PHE A C 1
ATOM 1359 O O . PHE A 1 175 ? 16.931 -5.434 3.610 1.00 59.81 175 PHE A O 1
ATOM 1366 N N . LEU A 1 176 ? 17.652 -3.637 2.468 1.00 60.44 176 LEU A N 1
ATOM 1367 C CA . LEU A 1 176 ? 17.700 -2.732 3.627 1.00 60.44 176 LEU A CA 1
ATOM 1368 C C . LEU A 1 176 ? 16.330 -2.550 4.300 1.00 60.44 176 LEU A C 1
ATOM 1370 O O . LEU A 1 176 ? 16.254 -2.550 5.528 1.00 60.44 176 LEU A O 1
ATOM 1374 N N . VAL A 1 177 ? 15.245 -2.439 3.526 1.00 57.81 177 VAL A N 1
ATOM 1375 C CA . VAL A 1 177 ? 13.886 -2.258 4.073 1.00 57.81 177 VAL A CA 1
ATOM 1376 C C . VAL A 1 177 ? 13.364 -3.539 4.731 1.00 57.81 177 VAL A C 1
ATOM 1378 O O . VAL A 1 177 ? 12.840 -3.488 5.846 1.00 57.81 177 VAL A O 1
ATOM 1381 N N . ILE A 1 178 ? 13.528 -4.694 4.078 1.00 60.28 178 ILE A N 1
ATOM 1382 C CA . ILE A 1 178 ? 13.043 -5.986 4.592 1.00 60.28 178 ILE A CA 1
ATOM 1383 C C . ILE A 1 178 ? 13.820 -6.391 5.853 1.00 60.28 178 ILE A C 1
ATOM 1385 O O . ILE A 1 178 ? 13.217 -6.764 6.864 1.00 60.28 178 ILE A O 1
ATOM 1389 N N . PHE A 1 179 ? 15.151 -6.268 5.836 1.00 59.22 179 PHE A N 1
ATOM 1390 C CA . PHE A 1 179 ? 15.976 -6.627 6.992 1.00 59.22 179 PHE A CA 1
ATOM 1391 C C . PHE A 1 179 ? 15.955 -5.574 8.095 1.00 59.22 179 PHE A C 1
ATOM 1393 O O . PHE A 1 179 ? 15.897 -5.944 9.268 1.00 59.22 179 PHE A O 1
ATOM 1400 N N . GLY A 1 180 ? 15.901 -4.283 7.757 1.00 63.62 180 GLY A N 1
ATOM 1401 C CA . GLY A 1 180 ? 15.675 -3.215 8.733 1.00 63.62 180 GLY A CA 1
ATOM 1402 C C . GLY A 1 180 ? 14.373 -3.418 9.513 1.00 63.62 180 GLY A C 1
ATOM 1403 O O . GLY A 1 180 ? 14.291 -3.082 10.699 1.00 63.62 180 GLY A O 1
ATOM 1404 N N . GLY A 1 181 ? 13.375 -4.057 8.892 1.00 57.09 181 GLY A N 1
ATOM 1405 C CA . GLY A 1 181 ? 12.121 -4.349 9.565 1.00 57.09 181 GLY A CA 1
ATOM 1406 C C . GLY A 1 181 ? 12.052 -5.571 10.443 1.00 57.09 181 GLY A C 1
ATOM 1407 O O . GLY A 1 181 ? 11.503 -5.505 11.547 1.00 57.09 181 GLY A O 1
ATOM 1408 N N . LEU A 1 182 ? 12.710 -6.645 10.026 1.00 57.31 182 LEU A N 1
ATOM 1409 C CA . LEU A 1 182 ? 12.989 -7.776 10.906 1.00 57.31 182 LEU A CA 1
ATOM 1410 C C . LEU A 1 182 ? 13.881 -7.362 12.094 1.00 57.31 182 LEU A C 1
ATOM 1412 O O . LEU A 1 182 ? 13.738 -7.909 13.186 1.00 57.31 182 LEU A O 1
ATOM 1416 N N . TRP A 1 183 ? 14.750 -6.361 11.908 1.00 48.84 183 TRP A N 1
ATOM 1417 C CA . TRP A 1 183 ? 15.660 -5.831 12.926 1.00 48.84 183 TRP A CA 1
ATOM 1418 C C . TRP A 1 183 ? 14.951 -5.022 14.025 1.00 48.84 183 TRP A C 1
ATOM 1420 O O . TRP A 1 183 ? 15.096 -5.318 15.212 1.00 48.84 183 TRP A O 1
ATOM 1430 N N . THR A 1 184 ? 14.129 -4.033 13.660 1.00 51.81 184 THR A N 1
ATOM 1431 C CA . THR A 1 184 ? 13.435 -3.173 14.647 1.00 51.81 184 THR A CA 1
ATOM 1432 C C . THR A 1 184 ? 12.373 -3.909 15.467 1.00 51.81 184 THR A C 1
ATOM 1434 O O . THR A 1 184 ? 12.080 -3.499 16.591 1.00 51.81 184 THR A O 1
ATOM 1437 N N . GLY A 1 185 ? 11.842 -5.033 14.968 1.00 52.34 185 GLY A N 1
ATOM 1438 C CA . GLY A 1 185 ? 10.969 -5.924 15.743 1.00 52.34 185 GLY A CA 1
ATOM 1439 C C . GLY A 1 185 ? 11.605 -6.429 17.048 1.00 52.34 185 GLY A C 1
ATOM 1440 O O . GLY A 1 185 ? 10.887 -6.674 18.023 1.00 52.34 185 GLY A O 1
ATOM 1441 N N . ASN A 1 186 ? 12.942 -6.491 17.101 1.00 48.50 186 ASN A N 1
ATOM 1442 C CA . ASN A 1 186 ? 13.719 -6.938 18.261 1.00 48.50 186 ASN A CA 1
ATOM 1443 C C . ASN A 1 186 ? 14.136 -5.809 19.217 1.00 48.50 186 ASN A C 1
ATOM 1445 O O . ASN A 1 186 ? 14.703 -6.088 20.270 1.00 48.50 186 ASN A O 1
ATOM 1449 N N . LEU A 1 187 ? 13.837 -4.542 18.912 1.00 48.53 187 LEU A N 1
ATOM 1450 C CA . LEU A 1 187 ? 14.060 -3.450 19.860 1.00 48.53 187 LEU A CA 1
ATOM 1451 C C . LEU A 1 187 ? 13.007 -3.543 20.961 1.00 48.53 187 LEU A C 1
ATOM 1453 O O . LEU A 1 187 ? 11.834 -3.234 20.742 1.00 48.53 187 LEU A O 1
ATOM 1457 N N . VAL A 1 188 ? 13.383 -4.040 22.137 1.00 50.44 188 VAL A N 1
ATOM 1458 C CA . VAL A 1 188 ? 12.514 -4.082 23.316 1.00 50.44 188 VAL A CA 1
ATOM 1459 C C . VAL A 1 188 ? 12.600 -2.721 24.006 1.00 50.44 188 VAL A C 1
ATOM 1461 O O . VAL A 1 188 ? 13.648 -2.399 24.559 1.00 50.44 188 VAL A O 1
ATOM 1464 N N . PRO A 1 189 ? 11.544 -1.886 23.964 1.00 51.88 189 PRO A N 1
ATOM 1465 C CA . PRO A 1 189 ? 11.515 -0.708 24.813 1.00 51.88 189 PRO A CA 1
ATOM 1466 C C . PRO A 1 189 ? 11.520 -1.187 26.267 1.00 51.88 189 PRO A C 1
ATOM 1468 O O . PRO A 1 189 ? 10.613 -1.908 26.688 1.00 51.88 189 PRO A O 1
ATOM 1471 N N . SER A 1 190 ? 12.571 -0.830 27.001 1.00 52.31 190 SER A N 1
ATOM 1472 C CA . SER A 1 190 ? 12.718 -1.139 28.419 1.00 52.31 190 SER A CA 1
ATOM 1473 C C . SER A 1 190 ? 12.453 0.131 29.213 1.00 52.31 190 SER A C 1
ATOM 1475 O O . SER A 1 190 ? 12.971 1.205 28.893 1.00 52.31 190 SER A O 1
ATOM 1477 N N . ARG A 1 191 ? 11.609 0.017 30.235 1.00 56.34 191 ARG A N 1
ATOM 1478 C CA . ARG A 1 191 ? 11.285 1.124 31.127 1.00 56.34 191 ARG A CA 1
ATOM 1479 C C . ARG A 1 191 ? 12.037 0.925 32.435 1.00 56.34 191 ARG A C 1
ATOM 1481 O O . ARG A 1 191 ? 11.685 0.038 33.206 1.00 56.34 191 ARG A O 1
ATOM 1488 N N . ASN A 1 192 ? 13.021 1.781 32.689 1.00 55.12 192 ASN A N 1
ATOM 1489 C CA . ASN A 1 192 ? 13.682 1.891 33.987 1.00 55.12 192 ASN A CA 1
ATOM 1490 C C . ASN A 1 192 ? 13.232 3.205 34.637 1.00 55.12 192 ASN A C 1
ATOM 1492 O O . ASN A 1 192 ? 13.789 4.267 34.381 1.00 55.12 192 ASN A O 1
ATOM 1496 N N . GLY A 1 193 ? 12.176 3.139 35.451 1.00 77.56 193 GLY A N 1
ATOM 1497 C CA . GLY A 1 193 ? 11.606 4.317 36.113 1.00 77.56 193 GLY A CA 1
ATOM 1498 C C . GLY A 1 193 ? 10.789 5.220 35.176 1.00 77.56 193 GLY A C 1
ATOM 1499 O O . GLY A 1 193 ? 9.847 4.761 34.517 1.00 77.56 193 GLY A O 1
ATOM 1500 N N . ALA A 1 194 ? 11.101 6.520 35.168 1.00 74.25 194 ALA A N 1
ATOM 1501 C CA . ALA A 1 194 ? 10.429 7.524 34.335 1.00 74.25 194 ALA A CA 1
ATOM 1502 C C . ALA A 1 194 ? 10.997 7.616 32.905 1.00 74.25 194 ALA A C 1
ATOM 1504 O O . ALA A 1 194 ? 10.299 8.105 32.019 1.00 74.25 194 ALA A O 1
ATOM 1505 N N . ASP A 1 195 ? 12.202 7.088 32.669 1.00 59.66 195 ASP A N 1
ATOM 1506 C CA . ASP A 1 195 ? 12.888 7.196 31.384 1.00 59.66 195 ASP A CA 1
ATOM 1507 C C . ASP A 1 195 ? 12.649 5.987 30.475 1.00 59.66 195 ASP A C 1
ATOM 1509 O O . ASP A 1 195 ? 12.701 4.818 30.881 1.00 59.66 195 ASP A O 1
ATOM 1513 N N . TRP A 1 196 ? 12.411 6.291 29.200 1.00 67.00 196 TRP A N 1
ATOM 1514 C CA . TRP A 1 196 ? 12.334 5.308 28.127 1.00 67.00 196 TRP A CA 1
ATOM 1515 C C . TRP A 1 196 ? 13.709 5.157 27.491 1.00 67.00 196 TRP A C 1
ATOM 1517 O O . TRP A 1 196 ? 14.210 6.087 26.863 1.00 67.00 196 TRP A O 1
ATOM 1527 N N . THR A 1 197 ? 14.302 3.969 27.604 1.00 64.62 197 THR A N 1
ATOM 1528 C CA . THR A 1 197 ? 15.537 3.649 26.882 1.00 64.62 197 THR A CA 1
ATOM 1529 C C . THR A 1 197 ? 15.303 2.472 25.947 1.00 64.62 197 THR A C 1
ATOM 1531 O O . THR A 1 197 ? 14.650 1.479 26.278 1.00 64.62 197 THR A O 1
ATOM 1534 N N . VAL A 1 198 ? 15.817 2.599 24.727 1.00 51.72 198 VAL A N 1
ATOM 1535 C CA . VAL A 1 198 ? 15.849 1.503 23.762 1.00 51.72 198 VAL A CA 1
ATOM 1536 C C . VAL A 1 198 ? 17.189 0.807 23.954 1.00 51.72 198 VAL A C 1
ATOM 1538 O O . VAL A 1 198 ? 18.210 1.278 23.458 1.00 51.72 198 VAL A O 1
ATOM 1541 N N . GLN A 1 199 ? 17.205 -0.283 24.721 1.00 54.56 199 GLN A N 1
ATOM 1542 C CA . GLN A 1 199 ? 18.405 -1.100 24.884 1.00 54.56 199 GLN A CA 1
ATOM 1543 C C . GLN A 1 199 ? 18.344 -2.313 23.957 1.00 54.56 199 GLN A C 1
ATOM 1545 O O . GLN A 1 199 ? 17.374 -3.069 23.947 1.00 54.56 199 GLN A O 1
ATOM 1550 N N . LEU A 1 200 ? 19.405 -2.496 23.171 1.00 49.97 200 LEU A N 1
ATOM 1551 C CA . LEU A 1 200 ? 19.680 -3.762 22.504 1.00 49.97 200 LEU A CA 1
ATOM 1552 C C . LEU A 1 200 ? 20.181 -4.744 23.559 1.00 49.97 200 LEU A C 1
ATOM 1554 O O . LEU A 1 200 ? 21.132 -4.453 24.284 1.00 49.97 200 LEU A O 1
ATOM 1558 N N . GLU A 1 201 ? 19.545 -5.905 23.644 1.00 51.62 201 GLU A N 1
ATOM 1559 C CA . GLU A 1 201 ? 19.928 -6.932 24.602 1.00 51.62 201 GLU A CA 1
ATOM 1560 C C . GLU A 1 201 ? 21.399 -7.351 24.353 1.00 51.62 201 GLU A C 1
ATOM 1562 O O . GLU A 1 201 ? 21.752 -7.672 23.210 1.00 51.62 201 GLU A O 1
ATOM 1567 N N . PRO A 1 202 ? 22.290 -7.340 25.371 1.00 58.31 202 PRO A N 1
ATOM 1568 C CA . PRO A 1 202 ? 23.745 -7.463 25.182 1.00 58.31 202 PRO A CA 1
ATOM 1569 C C . PRO A 1 202 ? 24.173 -8.704 24.391 1.00 58.31 202 PRO A C 1
ATOM 1571 O O . PRO A 1 202 ? 25.165 -8.687 23.664 1.00 58.31 202 PRO A O 1
ATOM 1574 N N . ARG A 1 203 ? 23.379 -9.776 24.486 1.00 53.91 203 ARG A N 1
ATOM 1575 C CA . ARG A 1 203 ? 23.598 -11.061 23.816 1.00 53.91 203 ARG A CA 1
ATOM 1576 C C . ARG A 1 203 ? 23.485 -10.986 22.288 1.00 53.91 203 ARG A C 1
ATOM 1578 O O . ARG A 1 203 ? 24.067 -11.822 21.603 1.00 53.91 203 ARG A O 1
ATOM 1585 N N . HIS A 1 204 ? 22.782 -9.991 21.747 1.00 53.81 204 HIS A N 1
ATOM 1586 C CA . HIS A 1 204 ? 22.630 -9.816 20.302 1.00 53.81 204 HIS A CA 1
ATOM 1587 C C . HIS A 1 204 ? 23.731 -8.951 19.683 1.00 53.81 204 HIS A C 1
ATOM 1589 O O . HIS A 1 204 ? 24.033 -9.114 18.501 1.00 53.81 204 HIS A O 1
ATOM 1595 N N . ARG A 1 205 ? 24.401 -8.097 20.465 1.00 52.66 205 ARG A N 1
ATOM 1596 C CA . ARG A 1 205 ? 25.322 -7.061 19.967 1.00 52.66 205 ARG A CA 1
ATOM 1597 C C . ARG A 1 205 ? 26.460 -7.611 19.093 1.00 52.66 205 ARG A C 1
ATOM 1599 O O . ARG A 1 205 ? 26.642 -7.145 17.975 1.00 52.66 205 ARG A O 1
ATOM 1606 N N . SER A 1 206 ? 27.134 -8.677 19.529 1.00 61.69 206 SER A N 1
ATOM 1607 C CA . SER A 1 206 ? 28.280 -9.259 18.805 1.00 61.69 206 SER A CA 1
ATOM 1608 C C . SER A 1 206 ? 27.900 -10.032 17.538 1.00 61.69 206 SER A C 1
ATOM 1610 O O . SER A 1 206 ? 28.693 -10.111 16.599 1.00 61.69 206 SER A O 1
ATOM 1612 N N . LEU A 1 207 ? 26.691 -10.601 17.488 1.00 56.03 207 LEU A N 1
ATOM 1613 C CA . LEU A 1 207 ? 26.158 -11.194 16.263 1.00 56.03 207 LEU A CA 1
ATOM 1614 C C . LEU A 1 207 ? 25.810 -10.078 15.276 1.00 56.03 207 LEU A C 1
ATOM 1616 O O . LEU A 1 207 ? 26.102 -10.178 14.090 1.00 56.03 207 LEU A O 1
ATOM 1620 N N . THR A 1 208 ? 25.243 -8.991 15.795 1.00 53.81 208 THR A N 1
ATOM 1621 C CA . THR A 1 208 ? 24.839 -7.834 14.999 1.00 53.81 208 THR A CA 1
ATOM 1622 C C . THR A 1 208 ? 26.019 -7.157 14.321 1.00 53.81 208 THR A C 1
ATOM 1624 O O . THR A 1 208 ? 25.955 -6.877 13.132 1.00 53.81 208 THR A O 1
ATOM 1627 N N . GLU A 1 209 ? 27.109 -6.927 15.049 1.00 58.44 209 GLU A N 1
ATOM 1628 C CA . GLU A 1 209 ? 28.312 -6.287 14.506 1.00 58.44 209 GLU A CA 1
ATOM 1629 C C . GLU A 1 209 ? 28.927 -7.115 13.370 1.00 58.44 209 GLU A C 1
ATOM 1631 O O . GLU A 1 209 ? 29.295 -6.565 12.333 1.00 58.44 209 GLU A O 1
ATOM 1636 N N . ARG A 1 210 ? 28.945 -8.450 13.504 1.00 65.25 210 ARG A N 1
ATOM 1637 C CA . ARG A 1 210 ? 29.415 -9.355 12.440 1.00 65.25 210 ARG A CA 1
ATOM 1638 C C . ARG A 1 210 ? 28.490 -9.345 11.222 1.00 65.25 210 ARG A C 1
ATOM 1640 O O . ARG A 1 210 ? 28.976 -9.371 10.095 1.00 65.25 210 ARG A O 1
ATOM 1647 N N . TRP A 1 211 ? 27.177 -9.275 11.438 1.00 61.94 211 TRP A N 1
ATOM 1648 C CA . TRP A 1 211 ? 26.194 -9.164 10.357 1.00 61.94 211 TRP A CA 1
ATOM 1649 C C . TRP A 1 211 ? 26.262 -7.811 9.637 1.00 61.94 211 TRP A C 1
ATOM 1651 O O . TRP A 1 211 ? 26.207 -7.790 8.411 1.00 61.94 211 TRP A O 1
ATOM 1661 N N . TYR A 1 212 ? 26.438 -6.699 10.360 1.00 54.41 212 TYR A N 1
ATOM 1662 C CA . TYR A 1 212 ? 26.612 -5.369 9.765 1.00 54.41 212 TYR A CA 1
ATOM 1663 C C . TYR A 1 212 ? 27.896 -5.271 8.953 1.00 54.41 212 TYR A C 1
ATOM 1665 O O . TYR A 1 212 ? 27.846 -4.799 7.821 1.00 54.41 212 TYR A O 1
ATOM 1673 N N . ALA A 1 213 ? 29.023 -5.742 9.496 1.00 63.06 213 ALA A N 1
ATOM 1674 C CA . ALA A 1 213 ? 30.286 -5.762 8.765 1.00 63.06 213 ALA A CA 1
ATOM 1675 C C . ALA A 1 213 ? 30.138 -6.544 7.452 1.00 63.06 213 ALA A C 1
ATOM 1677 O O . ALA A 1 213 ? 30.505 -6.047 6.393 1.00 63.06 213 ALA A O 1
ATOM 1678 N N . TRP A 1 214 ? 29.496 -7.714 7.498 1.00 71.06 214 TRP A N 1
ATOM 1679 C CA . TRP A 1 214 ? 29.249 -8.528 6.310 1.00 71.06 214 TRP A CA 1
ATOM 1680 C C . TRP A 1 214 ? 28.302 -7.863 5.297 1.00 71.06 214 TRP A C 1
ATOM 1682 O O . TRP A 1 214 ? 28.584 -7.869 4.096 1.00 71.06 214 TRP A O 1
ATOM 1692 N N . LEU A 1 215 ? 27.199 -7.264 5.760 1.00 62.28 215 LEU A N 1
ATOM 1693 C CA . LEU A 1 215 ? 26.234 -6.574 4.899 1.00 62.28 215 LEU A CA 1
ATOM 1694 C C . LEU A 1 215 ? 26.875 -5.363 4.210 1.00 62.28 215 LEU A C 1
ATOM 1696 O O . LEU A 1 215 ? 26.732 -5.202 3.001 1.00 62.28 215 LEU A O 1
ATOM 1700 N N . ILE A 1 216 ? 27.620 -4.547 4.960 1.00 62.28 216 ILE A N 1
ATOM 1701 C CA . ILE A 1 216 ? 28.341 -3.384 4.431 1.00 62.28 216 ILE A CA 1
ATOM 1702 C C . ILE A 1 216 ? 29.391 -3.836 3.414 1.00 62.28 216 ILE A C 1
ATOM 1704 O O . ILE A 1 216 ? 29.451 -3.268 2.327 1.00 62.28 216 ILE A O 1
ATOM 1708 N N . SER A 1 217 ? 30.164 -4.887 3.707 1.00 62.78 217 SER A N 1
ATOM 1709 C CA . SER A 1 217 ? 31.129 -5.446 2.752 1.00 62.78 217 SER A CA 1
ATOM 1710 C C . SER A 1 217 ? 30.457 -5.966 1.479 1.00 62.78 217 SER A C 1
ATOM 1712 O O . SER A 1 217 ? 30.977 -5.746 0.390 1.00 62.78 217 SER A O 1
ATOM 1714 N N . SER A 1 218 ? 29.289 -6.602 1.590 1.00 62.16 218 SER A N 1
ATOM 1715 C CA . SER A 1 218 ? 28.549 -7.129 0.435 1.00 62.16 218 SER A CA 1
ATOM 1716 C C . SER A 1 218 ? 27.974 -6.010 -0.439 1.00 62.16 218 SER A C 1
ATOM 1718 O O . SER A 1 218 ? 28.079 -6.068 -1.662 1.00 62.16 218 SER A O 1
ATOM 1720 N N . ILE A 1 219 ? 27.424 -4.957 0.180 1.00 59.88 219 ILE A N 1
ATOM 1721 C CA . ILE A 1 219 ? 26.934 -3.763 -0.527 1.00 59.88 219 ILE A CA 1
ATOM 1722 C C . ILE A 1 219 ? 28.098 -3.021 -1.192 1.00 59.88 219 ILE A C 1
ATOM 1724 O O . ILE A 1 219 ? 27.987 -2.646 -2.355 1.00 59.88 219 ILE A O 1
ATOM 1728 N N . ALA A 1 220 ? 29.221 -2.843 -0.490 1.00 65.62 220 ALA A N 1
ATOM 1729 C CA . ALA A 1 220 ? 30.403 -2.179 -1.032 1.00 65.62 220 ALA A CA 1
ATOM 1730 C C . ALA A 1 220 ? 30.989 -2.943 -2.229 1.00 65.62 220 ALA A C 1
ATOM 1732 O O . ALA A 1 220 ? 31.313 -2.325 -3.238 1.00 65.62 220 ALA A O 1
ATOM 1733 N N . LEU A 1 221 ? 31.065 -4.277 -2.156 1.00 66.69 221 LEU A N 1
ATOM 1734 C CA . LEU A 1 221 ? 31.520 -5.118 -3.267 1.00 66.69 221 LEU A CA 1
ATOM 1735 C C . LEU A 1 221 ? 30.566 -5.062 -4.466 1.00 66.69 221 LEU A C 1
ATOM 1737 O O . LEU A 1 221 ? 31.027 -4.937 -5.600 1.00 66.69 221 LEU A O 1
ATOM 1741 N N . GLY A 1 222 ? 29.251 -5.102 -4.227 1.00 67.44 222 GLY A N 1
ATOM 1742 C CA . GLY A 1 222 ? 28.248 -4.954 -5.285 1.00 67.44 222 GLY A CA 1
ATOM 1743 C C . GLY A 1 222 ? 28.310 -3.582 -5.962 1.00 67.44 222 GLY A C 1
ATOM 1744 O O . GLY A 1 222 ? 28.325 -3.498 -7.188 1.00 67.44 222 GLY A O 1
ATOM 1745 N N . ALA A 1 223 ? 28.422 -2.510 -5.174 1.00 63.19 223 ALA A N 1
ATOM 1746 C CA . ALA A 1 223 ? 28.562 -1.148 -5.682 1.00 63.19 223 ALA A CA 1
ATOM 1747 C C . ALA A 1 223 ? 29.870 -0.955 -6.464 1.00 63.19 223 ALA A C 1
ATOM 1749 O O . ALA A 1 223 ? 29.855 -0.334 -7.522 1.00 63.19 223 ALA A O 1
ATOM 1750 N N . LEU A 1 224 ? 30.985 -1.523 -5.993 1.00 67.50 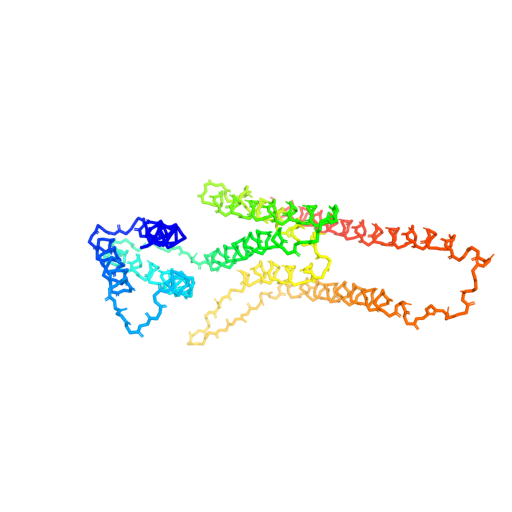224 LEU A N 1
ATOM 1751 C CA . LEU A 1 224 ? 32.267 -1.473 -6.699 1.00 67.50 224 LEU A CA 1
ATOM 1752 C C . LEU A 1 224 ? 32.180 -2.189 -8.055 1.00 67.50 224 LEU A C 1
ATOM 1754 O O . LEU A 1 224 ? 32.596 -1.629 -9.066 1.00 67.50 224 LEU A O 1
ATOM 1758 N N . GLY A 1 225 ? 31.587 -3.388 -8.092 1.00 70.94 225 GLY A N 1
ATOM 1759 C CA . GLY A 1 225 ? 31.360 -4.124 -9.339 1.00 70.94 225 GLY A CA 1
ATOM 1760 C C . GLY A 1 225 ? 30.479 -3.349 -10.323 1.00 70.94 225 GLY A C 1
ATOM 1761 O O . GLY A 1 225 ? 30.772 -3.306 -11.515 1.00 70.94 225 GLY A O 1
ATOM 1762 N N . PHE A 1 226 ? 29.450 -2.665 -9.818 1.00 60.88 226 PHE A N 1
ATOM 1763 C CA . PHE A 1 226 ? 28.573 -1.815 -10.621 1.00 60.88 226 PHE A CA 1
ATOM 1764 C C . PHE A 1 226 ? 29.284 -0.566 -11.166 1.00 60.88 226 PHE A C 1
ATOM 1766 O O . PHE A 1 226 ? 29.127 -0.239 -12.339 1.00 60.88 226 PHE A O 1
ATOM 1773 N N . ILE A 1 227 ? 30.113 0.103 -10.357 1.00 67.88 227 ILE A N 1
ATOM 1774 C CA . ILE A 1 227 ? 30.928 1.248 -10.799 1.00 67.88 227 ILE A CA 1
ATOM 1775 C C . ILE A 1 227 ? 31.907 0.820 -11.899 1.00 67.88 227 ILE A C 1
ATOM 1777 O O . ILE A 1 227 ? 32.046 1.527 -12.893 1.00 67.88 227 ILE A O 1
ATOM 1781 N N . VAL A 1 228 ? 32.547 -0.345 -11.757 1.00 69.31 228 VAL A N 1
ATOM 1782 C CA . VAL A 1 228 ? 33.444 -0.901 -12.786 1.00 69.31 228 VAL A CA 1
ATOM 1783 C C . VAL A 1 228 ? 32.684 -1.193 -14.085 1.00 69.31 228 VAL A C 1
ATOM 1785 O O . VAL A 1 228 ? 33.165 -0.840 -15.158 1.00 69.31 228 VAL A O 1
ATOM 1788 N N . LEU A 1 229 ? 31.477 -1.763 -13.995 1.00 66.06 229 LEU A N 1
ATOM 1789 C CA . LEU A 1 229 ? 30.591 -1.993 -15.143 1.00 66.06 229 LEU A CA 1
ATOM 1790 C C . LEU A 1 229 ? 30.182 -0.689 -15.846 1.00 66.06 229 LEU A C 1
ATOM 1792 O O . LEU A 1 229 ? 30.219 -0.622 -17.072 1.00 66.06 229 LEU A O 1
ATOM 1796 N N . LEU A 1 230 ? 29.828 0.353 -15.088 1.00 65.19 230 LEU A N 1
ATOM 1797 C CA . LEU A 1 230 ? 29.436 1.654 -15.643 1.00 65.19 230 LEU A CA 1
ATOM 1798 C C . LEU A 1 230 ? 30.608 2.440 -16.239 1.00 65.19 230 LEU A C 1
ATOM 1800 O O . LEU A 1 230 ? 30.415 3.184 -17.197 1.00 65.19 230 LEU A O 1
ATOM 1804 N N . ALA A 1 231 ? 31.812 2.294 -15.687 1.00 70.62 231 ALA A N 1
ATOM 1805 C CA . ALA A 1 231 ? 33.010 2.955 -16.201 1.00 70.62 231 ALA A CA 1
ATOM 1806 C C . ALA A 1 231 ? 33.580 2.265 -17.455 1.00 70.62 231 ALA A C 1
ATOM 1808 O O . ALA A 1 231 ? 34.393 2.857 -18.161 1.00 70.62 231 ALA A O 1
ATOM 1809 N N . TRP A 1 232 ? 33.154 1.035 -17.759 1.00 64.50 232 TRP A N 1
ATOM 1810 C CA . TRP A 1 232 ? 33.713 0.226 -18.843 1.00 64.50 232 TRP A CA 1
ATOM 1811 C C . TRP A 1 232 ? 33.624 0.856 -20.247 1.00 64.50 232 TRP A C 1
ATOM 1813 O O . TRP A 1 232 ? 34.641 0.852 -20.945 1.00 64.50 232 TRP A O 1
ATOM 1823 N N . PRO A 1 233 ? 32.501 1.476 -20.670 1.00 58.44 233 PRO A N 1
ATOM 1824 C CA . PRO A 1 233 ? 32.421 2.130 -21.980 1.00 58.44 233 PRO A CA 1
ATOM 1825 C C . PRO A 1 233 ? 33.405 3.301 -22.136 1.00 58.44 233 PRO A C 1
ATOM 1827 O O . PRO A 1 233 ? 33.727 3.687 -23.253 1.00 58.44 233 PRO A O 1
ATOM 1830 N N . ALA A 1 234 ? 33.900 3.866 -21.028 1.00 58.50 234 ALA A N 1
ATOM 1831 C CA . ALA A 1 234 ? 34.901 4.932 -21.046 1.00 58.50 234 ALA A CA 1
ATOM 1832 C C . ALA A 1 234 ? 36.347 4.406 -21.149 1.00 58.50 234 ALA A C 1
ATOM 1834 O O . ALA A 1 234 ? 37.260 5.189 -21.400 1.00 58.50 234 ALA A O 1
ATOM 1835 N N . VAL A 1 235 ? 36.566 3.098 -20.957 1.00 58.25 235 VAL A N 1
ATOM 1836 C CA . VAL A 1 235 ? 37.893 2.452 -20.982 1.00 58.25 235 VAL A CA 1
ATOM 1837 C C . VAL A 1 235 ? 38.127 1.668 -22.277 1.00 58.25 235 VAL A C 1
ATOM 1839 O O . VAL A 1 235 ? 39.269 1.340 -22.593 1.00 58.25 235 VAL A O 1
ATOM 1842 N N . THR A 1 236 ? 37.087 1.404 -23.076 1.00 56.25 236 THR A N 1
ATOM 1843 C CA . THR A 1 236 ? 37.262 0.797 -24.402 1.00 56.25 236 THR A CA 1
ATOM 1844 C C . THR A 1 236 ? 38.028 1.754 -25.324 1.00 56.25 236 THR A C 1
ATOM 1846 O O . THR A 1 236 ? 37.528 2.847 -25.603 1.00 56.25 236 THR A O 1
ATOM 1849 N N . PRO A 1 237 ? 39.227 1.381 -25.811 1.00 57.28 237 PRO A N 1
ATOM 1850 C CA . PRO A 1 237 ? 40.009 2.237 -26.690 1.00 57.28 237 PRO A CA 1
ATOM 1851 C C . PRO A 1 237 ? 39.230 2.527 -27.974 1.00 57.28 237 PRO A C 1
ATOM 1853 O O . PRO A 1 237 ? 38.788 1.606 -28.661 1.00 57.28 237 PRO A O 1
ATOM 1856 N N . SER A 1 238 ? 39.126 3.802 -28.348 1.00 63.31 238 SER A N 1
ATOM 1857 C CA . SER A 1 238 ? 38.504 4.264 -29.599 1.00 63.31 238 SER A CA 1
ATOM 1858 C C . SER A 1 238 ? 39.245 3.817 -30.873 1.00 63.31 238 SER A C 1
ATOM 1860 O O . SER A 1 238 ? 38.955 4.307 -31.959 1.00 63.31 238 SER A O 1
ATOM 1862 N N . SER A 1 239 ? 40.228 2.922 -30.760 1.00 55.00 239 SER A N 1
ATOM 1863 C CA . SER A 1 239 ? 41.110 2.462 -31.835 1.00 55.00 239 SER A CA 1
ATOM 1864 C C . SER A 1 239 ? 40.744 1.086 -32.407 1.00 55.00 239 SER A C 1
ATOM 1866 O O . SER A 1 239 ? 41.524 0.528 -33.180 1.00 55.00 239 SER A O 1
ATOM 1868 N N . CYS A 1 240 ? 39.573 0.531 -32.078 1.00 60.72 240 CYS A N 1
ATOM 1869 C CA . CYS A 1 240 ? 39.096 -0.696 -32.718 1.00 60.72 240 CYS A CA 1
ATOM 1870 C C . CYS A 1 240 ? 38.725 -0.404 -34.181 1.00 60.72 240 CYS A C 1
ATOM 1872 O O . CYS A 1 240 ? 37.662 0.134 -34.477 1.00 60.72 240 CYS A O 1
ATOM 1874 N N . THR A 1 241 ? 39.643 -0.718 -35.092 1.00 63.53 241 THR A N 1
ATOM 1875 C CA . THR A 1 241 ? 39.407 -0.679 -36.537 1.00 63.53 241 THR A CA 1
ATOM 1876 C C . THR A 1 241 ? 38.658 -1.937 -36.971 1.00 63.53 241 THR A C 1
ATOM 1878 O O . THR A 1 241 ? 38.813 -3.005 -36.386 1.00 63.53 241 THR A O 1
ATOM 1881 N N . GLU A 1 242 ? 37.849 -1.801 -38.018 1.00 64.31 242 GLU A N 1
ATOM 1882 C CA . GLU A 1 242 ? 36.819 -2.734 -38.514 1.00 64.31 242 GLU A CA 1
ATOM 1883 C C . GLU A 1 242 ? 37.304 -4.158 -38.882 1.00 64.31 242 GLU A C 1
ATOM 1885 O O . GLU A 1 242 ? 36.515 -5.000 -39.296 1.00 64.31 242 GLU A O 1
ATOM 1890 N N . THR A 1 243 ? 38.598 -4.460 -38.734 1.00 70.88 243 THR A N 1
ATOM 1891 C CA . THR A 1 243 ? 39.221 -5.698 -39.232 1.00 70.88 243 THR A CA 1
ATOM 1892 C C . THR A 1 243 ? 39.774 -6.634 -38.153 1.00 70.88 243 THR A C 1
ATOM 1894 O O . THR A 1 243 ? 40.196 -7.739 -38.493 1.00 70.88 243 THR A O 1
ATOM 1897 N N . SER A 1 244 ? 39.740 -6.272 -36.862 1.00 55.88 244 SER A N 1
ATOM 1898 C CA . SER A 1 244 ? 40.172 -7.160 -35.769 1.00 55.88 244 SER A CA 1
ATOM 1899 C C . SER A 1 244 ? 38.991 -7.635 -34.897 1.00 55.88 244 SER A C 1
ATOM 1901 O O . SER A 1 244 ? 38.141 -6.835 -34.507 1.00 55.88 244 SER A O 1
ATOM 1903 N N . PRO A 1 245 ? 38.890 -8.943 -34.572 1.00 53.72 245 PRO A N 1
ATOM 1904 C CA . PRO A 1 245 ? 37.751 -9.504 -33.847 1.00 53.72 245 PRO A CA 1
ATOM 1905 C C . PRO A 1 245 ? 37.855 -9.236 -32.336 1.00 53.72 245 PRO A C 1
ATOM 1907 O O . PRO A 1 245 ? 38.101 -10.134 -31.538 1.00 53.72 245 PRO A O 1
ATOM 1910 N N . CYS A 1 246 ? 37.612 -7.996 -31.914 1.00 59.38 246 CYS A N 1
ATOM 1911 C CA . CYS A 1 246 ? 37.551 -7.593 -30.501 1.00 59.38 246 CYS A CA 1
ATOM 1912 C C . CYS A 1 246 ? 36.345 -8.177 -29.727 1.00 59.38 246 CYS A C 1
ATOM 1914 O O . CYS A 1 246 ? 36.267 -8.061 -28.506 1.00 59.38 246 CYS A O 1
ATOM 1916 N N . TRP A 1 247 ? 35.418 -8.858 -30.409 1.00 54.78 247 TRP A N 1
ATOM 1917 C CA . TRP A 1 247 ? 34.255 -9.498 -29.784 1.00 54.78 247 TRP A CA 1
ATOM 1918 C C . TRP A 1 247 ? 34.570 -10.835 -29.097 1.00 54.78 247 TRP A C 1
ATOM 1920 O O . TRP A 1 247 ? 33.806 -11.245 -28.221 1.00 54.78 247 TRP A O 1
ATOM 1930 N N . GLN A 1 248 ? 35.684 -11.505 -29.424 1.00 55.88 248 GLN A N 1
ATOM 1931 C CA . GLN A 1 248 ? 36.029 -12.801 -28.815 1.00 55.88 248 GLN A CA 1
ATOM 1932 C C . GLN A 1 248 ? 36.335 -12.700 -27.309 1.00 55.88 248 GLN A C 1
ATOM 1934 O O . GLN A 1 248 ? 36.001 -13.621 -26.563 1.00 55.88 248 GLN A O 1
ATOM 1939 N N . ASP A 1 249 ? 36.833 -11.555 -26.835 1.00 58.34 249 ASP A N 1
ATOM 1940 C CA . ASP A 1 249 ? 37.101 -11.338 -25.407 1.00 58.34 249 ASP A CA 1
ATOM 1941 C C . ASP A 1 249 ? 35.838 -11.019 -24.593 1.00 58.34 249 ASP A C 1
ATOM 1943 O O . ASP A 1 249 ? 35.795 -11.276 -23.388 1.00 58.34 249 ASP A O 1
ATOM 1947 N N . SER A 1 250 ? 34.769 -10.532 -25.234 1.00 61.56 250 SER A N 1
ATOM 1948 C CA . SER A 1 250 ? 33.520 -10.178 -24.541 1.00 61.56 250 SER A CA 1
ATOM 1949 C C . SER A 1 250 ? 32.787 -11.404 -23.975 1.00 61.56 250 SER A C 1
ATOM 1951 O O . SER A 1 250 ? 32.221 -11.343 -22.882 1.00 61.56 250 SER A O 1
ATOM 1953 N N . ALA A 1 251 ? 32.869 -12.554 -24.655 1.00 61.75 251 ALA A N 1
ATOM 1954 C CA . ALA A 1 251 ? 32.267 -13.807 -24.199 1.00 61.75 251 ALA A CA 1
ATOM 1955 C C . ALA A 1 251 ? 33.058 -14.452 -23.045 1.00 61.75 251 ALA A C 1
ATOM 1957 O O . ALA A 1 251 ? 32.463 -14.929 -22.073 1.00 61.75 251 ALA A O 1
ATOM 1958 N N . ALA A 1 252 ? 34.394 -14.426 -23.115 1.00 65.81 252 ALA A N 1
ATOM 1959 C CA . ALA A 1 252 ? 35.273 -14.862 -22.025 1.00 65.81 252 ALA A CA 1
ATOM 1960 C C . ALA A 1 252 ? 35.082 -13.999 -20.762 1.00 65.81 252 ALA A C 1
ATOM 1962 O O . ALA A 1 252 ? 35.080 -14.502 -19.639 1.00 65.81 252 ALA A O 1
ATOM 1963 N N . TRP A 1 253 ? 34.825 -12.702 -20.940 1.00 63.66 253 TRP A N 1
ATOM 1964 C CA . TRP A 1 253 ? 34.516 -11.797 -19.837 1.00 63.66 253 TRP A CA 1
ATOM 1965 C C . TRP A 1 253 ? 33.116 -11.987 -19.258 1.00 63.66 253 TRP A C 1
ATOM 1967 O O . TRP A 1 253 ? 32.968 -12.034 -18.038 1.00 63.66 253 TRP A O 1
ATOM 1977 N N . ALA A 1 254 ? 32.090 -12.153 -20.096 1.00 65.00 254 ALA A N 1
ATOM 1978 C CA . ALA A 1 254 ? 30.735 -12.446 -19.628 1.00 65.00 254 ALA A CA 1
ATOM 1979 C C . ALA A 1 254 ? 30.700 -13.741 -18.800 1.00 65.00 254 ALA A C 1
ATOM 1981 O O . ALA A 1 254 ? 30.099 -13.786 -17.727 1.00 65.00 254 ALA A O 1
ATOM 1982 N N . THR A 1 255 ? 31.403 -14.779 -19.256 1.00 69.81 255 THR A N 1
ATOM 1983 C CA . THR A 1 255 ? 31.540 -16.039 -18.512 1.00 69.81 255 THR A CA 1
ATOM 1984 C C . THR A 1 255 ? 32.326 -15.872 -17.212 1.00 69.81 255 THR A C 1
ATOM 1986 O O . THR A 1 255 ? 31.916 -16.425 -16.188 1.00 69.81 255 THR A O 1
ATOM 1989 N N . TRP A 1 256 ? 33.380 -15.052 -17.195 1.00 72.12 256 TRP A N 1
ATOM 1990 C CA . TRP A 1 256 ? 34.103 -14.718 -15.966 1.00 72.12 256 TRP A CA 1
ATOM 1991 C C . TRP A 1 256 ? 33.220 -13.966 -14.952 1.00 72.12 256 TRP A C 1
ATOM 1993 O O . TRP A 1 256 ? 33.146 -14.373 -13.791 1.00 72.12 256 TRP A O 1
ATOM 2003 N N . ILE A 1 257 ? 32.456 -12.955 -15.383 1.00 63.28 257 ILE A N 1
ATOM 2004 C CA . ILE A 1 257 ? 31.517 -12.203 -14.528 1.00 63.28 257 ILE A CA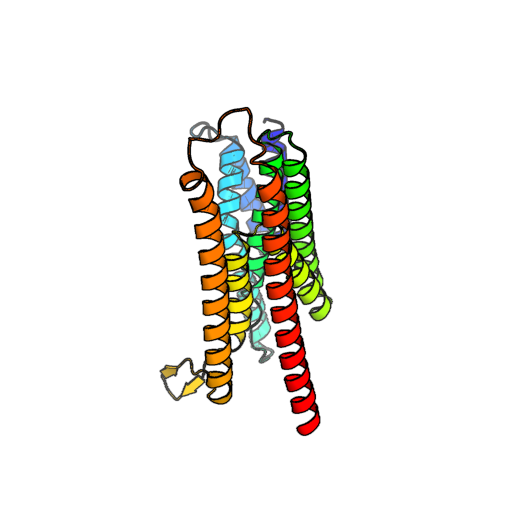 1
ATOM 2005 C C . ILE A 1 257 ? 30.424 -13.122 -13.973 1.00 63.28 257 ILE A C 1
ATOM 2007 O O . ILE A 1 257 ? 30.169 -13.122 -12.767 1.00 63.28 257 ILE A O 1
ATOM 2011 N N . LEU A 1 258 ? 29.812 -13.949 -14.824 1.00 67.56 258 LEU A N 1
ATOM 2012 C CA . LEU A 1 258 ? 28.797 -14.914 -14.399 1.00 67.56 258 LEU A CA 1
ATOM 2013 C C . LEU A 1 258 ? 29.364 -15.920 -13.389 1.00 67.56 258 LEU A C 1
ATOM 2015 O O . LEU A 1 258 ? 28.688 -16.243 -12.412 1.00 67.56 258 LEU A O 1
ATOM 2019 N N . SER A 1 259 ? 30.613 -16.365 -13.562 1.00 64.94 259 SER A N 1
ATOM 2020 C CA . SER A 1 259 ? 31.282 -17.248 -12.598 1.00 64.94 259 SER A CA 1
ATOM 2021 C C . SER A 1 259 ? 31.530 -16.562 -11.248 1.00 64.94 259 SER A C 1
ATOM 2023 O O . SER A 1 259 ? 31.332 -17.176 -10.198 1.00 64.94 259 SER A O 1
ATOM 2025 N N . TRP A 1 260 ? 31.868 -15.269 -11.257 1.00 74.25 260 TRP A N 1
ATOM 2026 C CA . TRP A 1 260 ? 32.087 -14.483 -10.044 1.00 74.25 260 TRP A CA 1
ATOM 2027 C C . TRP A 1 260 ? 30.778 -14.226 -9.287 1.00 74.25 260 TRP A C 1
ATOM 2029 O O . TRP A 1 260 ? 30.706 -14.447 -8.076 1.00 74.25 260 TRP A O 1
ATOM 2039 N N . MET A 1 261 ? 29.708 -13.854 -9.999 1.00 64.62 261 MET A N 1
ATOM 2040 C CA . MET A 1 261 ? 28.366 -13.716 -9.419 1.00 64.62 261 MET A CA 1
ATOM 2041 C C . MET A 1 261 ? 27.863 -15.052 -8.855 1.00 64.62 261 MET A C 1
ATOM 2043 O O . MET A 1 261 ? 27.348 -15.096 -7.736 1.00 64.62 261 MET A O 1
ATOM 2047 N N . ALA A 1 262 ? 28.066 -16.157 -9.581 1.00 66.31 262 ALA A N 1
ATOM 2048 C CA . ALA A 1 262 ? 27.701 -17.493 -9.119 1.00 66.31 262 ALA A CA 1
ATOM 2049 C C . ALA A 1 262 ? 28.456 -17.889 -7.840 1.00 66.31 262 ALA A C 1
ATOM 2051 O O . ALA A 1 262 ? 27.834 -18.425 -6.918 1.00 66.31 262 ALA A O 1
ATOM 2052 N N . ALA A 1 263 ? 29.755 -17.578 -7.745 1.00 65.69 263 ALA A N 1
ATOM 2053 C CA . ALA A 1 263 ? 30.579 -17.830 -6.561 1.00 65.69 263 ALA A CA 1
ATOM 2054 C C . ALA A 1 263 ? 30.154 -16.973 -5.355 1.00 65.69 263 ALA A C 1
ATOM 2056 O O . ALA A 1 263 ? 30.071 -17.481 -4.235 1.00 65.69 263 ALA A O 1
ATOM 2057 N N . ALA A 1 264 ? 29.815 -15.698 -5.573 1.00 63.50 264 ALA A N 1
ATOM 2058 C CA . ALA A 1 264 ? 29.303 -14.818 -4.522 1.00 63.50 264 ALA A CA 1
ATOM 2059 C C . ALA A 1 264 ? 27.962 -15.327 -3.959 1.00 63.50 264 ALA A C 1
ATOM 2061 O O . ALA A 1 264 ? 27.772 -15.389 -2.740 1.00 63.50 264 ALA A O 1
ATOM 2062 N N . VAL A 1 265 ? 27.055 -15.770 -4.838 1.00 64.75 265 VAL A N 1
ATOM 2063 C CA . VAL A 1 265 ? 25.753 -16.330 -4.447 1.00 64.75 265 VAL A CA 1
ATOM 2064 C C . VAL A 1 265 ? 25.914 -17.657 -3.702 1.00 64.75 265 VAL A C 1
ATOM 2066 O O . VAL A 1 265 ? 25.340 -17.824 -2.624 1.00 64.75 265 VAL A O 1
ATOM 2069 N N . THR A 1 266 ? 26.722 -18.595 -4.209 1.00 68.56 266 THR A N 1
ATOM 2070 C CA . THR A 1 266 ? 26.953 -19.879 -3.513 1.00 68.56 266 THR A CA 1
ATOM 2071 C C . THR A 1 266 ? 27.676 -19.690 -2.179 1.00 68.56 266 THR A C 1
ATOM 2073 O O . THR A 1 266 ? 27.299 -20.337 -1.198 1.00 68.56 266 THR A O 1
ATOM 2076 N N . GLY A 1 267 ? 28.635 -18.763 -2.090 1.00 70.50 267 GLY A N 1
ATOM 2077 C CA . GLY A 1 267 ? 29.288 -18.388 -0.832 1.00 70.50 267 GLY A CA 1
ATOM 2078 C C . GLY A 1 267 ? 28.305 -17.830 0.204 1.00 70.50 267 GLY A C 1
ATOM 2079 O O . GLY A 1 267 ? 28.311 -18.258 1.362 1.00 70.50 267 GLY A O 1
ATOM 2080 N N . GLY A 1 268 ? 27.398 -16.944 -0.222 1.00 63.88 268 GLY A N 1
ATOM 2081 C CA . GLY A 1 268 ? 26.329 -16.406 0.625 1.00 63.88 268 GLY A CA 1
ATOM 2082 C C . GLY A 1 268 ? 25.368 -17.486 1.135 1.00 63.88 268 GLY A C 1
ATOM 2083 O O . GLY A 1 268 ? 25.073 -17.542 2.332 1.00 63.88 268 GLY A O 1
ATOM 2084 N N . ILE A 1 269 ? 24.937 -18.400 0.258 1.00 62.19 269 ILE A N 1
ATOM 2085 C CA . ILE A 1 269 ? 24.072 -19.534 0.627 1.00 62.19 269 ILE A CA 1
ATOM 2086 C C . ILE A 1 269 ? 24.778 -20.461 1.627 1.00 62.19 269 ILE A C 1
ATOM 2088 O O . ILE A 1 269 ? 24.176 -20.858 2.627 1.00 62.19 269 ILE A O 1
ATOM 2092 N N . GLY A 1 270 ? 26.057 -20.782 1.406 1.00 73.00 270 GLY A N 1
ATOM 2093 C CA . GLY A 1 270 ? 26.840 -21.640 2.299 1.00 73.00 270 GLY A CA 1
ATOM 2094 C C . GLY A 1 270 ? 26.947 -21.079 3.720 1.00 73.00 270 GLY A C 1
ATOM 2095 O O . GLY A 1 270 ? 26.710 -21.800 4.695 1.00 73.00 270 GLY A O 1
ATOM 2096 N N . LEU A 1 271 ? 27.218 -19.778 3.847 1.00 61.66 271 LEU A N 1
ATOM 2097 C CA . LEU A 1 271 ? 27.261 -19.084 5.137 1.00 61.66 271 LEU A CA 1
ATOM 2098 C C . LEU A 1 271 ? 25.886 -19.029 5.815 1.00 61.66 271 LEU A C 1
ATOM 2100 O O . LEU A 1 271 ? 25.790 -19.276 7.020 1.00 61.66 271 LEU A O 1
ATOM 2104 N N . MET A 1 272 ? 24.815 -18.782 5.054 1.00 62.66 272 MET A N 1
ATOM 2105 C CA . MET A 1 272 ? 23.445 -18.802 5.578 1.00 62.66 272 MET A CA 1
ATOM 2106 C C . MET A 1 272 ? 23.083 -20.182 6.143 1.00 62.66 272 MET A C 1
ATOM 2108 O O . MET A 1 272 ? 22.569 -20.283 7.258 1.00 62.66 272 MET A O 1
ATOM 2112 N N . LEU A 1 273 ? 23.398 -21.257 5.415 1.00 70.31 273 LEU A N 1
ATOM 2113 C CA . LEU A 1 273 ? 23.162 -22.629 5.870 1.00 70.31 273 LEU A CA 1
ATOM 2114 C C . LEU A 1 273 ? 24.012 -22.983 7.099 1.00 70.31 273 LEU A C 1
ATOM 2116 O O . LEU A 1 273 ? 23.520 -23.657 8.008 1.00 70.31 273 LEU A O 1
ATOM 2120 N N . ALA A 1 274 ? 25.258 -22.509 7.174 1.00 73.00 274 ALA A N 1
ATOM 2121 C CA . ALA A 1 274 ? 26.105 -22.681 8.353 1.00 73.00 274 ALA A CA 1
ATOM 2122 C C . ALA A 1 274 ? 25.520 -21.967 9.585 1.00 73.00 274 ALA A C 1
ATOM 2124 O O . ALA A 1 274 ? 25.430 -22.567 10.660 1.00 73.00 274 ALA A O 1
ATOM 2125 N N . ALA A 1 275 ? 25.043 -20.729 9.425 1.00 63.53 275 ALA A N 1
ATOM 2126 C CA . ALA A 1 275 ? 24.362 -19.986 10.483 1.00 63.53 275 ALA A CA 1
ATOM 2127 C C . ALA A 1 275 ? 23.077 -20.698 10.944 1.00 63.53 275 ALA A C 1
ATOM 2129 O O . ALA A 1 275 ? 22.834 -20.827 12.147 1.00 63.53 275 ALA A O 1
ATOM 2130 N N . LEU A 1 276 ? 22.296 -21.240 10.003 1.00 63.47 276 LEU A N 1
ATOM 2131 C CA . LEU A 1 276 ? 21.090 -22.012 10.305 1.00 63.47 276 LEU A CA 1
ATOM 2132 C C . LEU A 1 276 ? 21.416 -23.281 11.111 1.00 63.47 276 LEU A C 1
ATOM 2134 O O . LEU A 1 276 ? 20.753 -23.577 12.105 1.00 63.47 276 LEU A O 1
ATOM 2138 N N . ARG A 1 277 ? 22.476 -24.009 10.731 1.00 82.31 277 ARG A N 1
ATOM 2139 C CA . ARG A 1 277 ? 22.953 -25.197 11.462 1.00 82.31 277 ARG A CA 1
ATOM 2140 C C . ARG A 1 277 ? 23.397 -24.855 12.883 1.00 82.31 277 ARG A C 1
ATOM 2142 O O . ARG A 1 277 ? 23.087 -25.606 13.806 1.00 82.31 277 ARG A O 1
ATOM 2149 N N . LEU A 1 278 ? 24.085 -23.728 13.076 1.00 76.69 278 LEU A N 1
ATOM 2150 C CA . LEU A 1 278 ? 24.481 -23.256 14.407 1.00 76.69 278 LEU A CA 1
ATOM 2151 C C . LEU A 1 278 ? 23.263 -22.911 15.274 1.00 76.69 278 LEU A C 1
ATOM 2153 O O . LEU A 1 278 ? 23.220 -23.306 16.439 1.00 76.69 278 LEU A O 1
ATOM 2157 N N . LEU A 1 279 ? 22.250 -22.255 14.700 1.00 65.50 279 LEU A N 1
ATOM 2158 C CA . LEU A 1 279 ? 20.993 -21.942 15.389 1.00 65.50 279 LEU A CA 1
ATOM 2159 C C . LEU A 1 279 ? 20.238 -23.207 15.820 1.00 65.50 279 LEU A C 1
ATOM 2161 O O . LEU A 1 279 ? 19.814 -23.306 16.973 1.00 65.50 279 LEU A O 1
ATOM 2165 N N . VAL A 1 280 ? 20.115 -24.198 14.931 1.00 78.12 280 VAL A N 1
ATOM 2166 C CA . VAL A 1 280 ? 19.461 -25.481 15.243 1.00 78.12 280 VAL A CA 1
ATOM 2167 C C . VAL A 1 280 ? 20.221 -26.227 16.342 1.00 78.12 280 VAL A C 1
ATOM 2169 O O . VAL A 1 280 ? 19.613 -26.631 17.332 1.00 78.12 280 VAL A O 1
ATOM 2172 N N . ARG A 1 281 ? 21.551 -26.342 16.224 1.00 84.56 281 ARG A N 1
ATOM 2173 C CA . ARG A 1 281 ? 22.398 -27.045 17.204 1.00 84.56 281 ARG A CA 1
ATOM 2174 C C . ARG A 1 281 ? 22.390 -26.377 18.579 1.00 84.56 281 ARG A C 1
ATOM 2176 O O . ARG A 1 281 ? 22.534 -27.052 19.596 1.00 84.56 281 ARG A O 1
ATOM 2183 N N . HIS A 1 282 ? 22.233 -25.055 18.626 1.00 66.50 282 HIS A N 1
ATOM 2184 C CA . HIS A 1 282 ? 22.090 -24.336 19.887 1.00 66.50 282 HIS A CA 1
ATOM 2185 C C . HIS A 1 282 ? 20.721 -24.600 20.527 1.00 66.50 282 HIS A C 1
ATOM 2187 O O . HIS A 1 282 ? 20.650 -24.804 21.740 1.00 66.50 282 HIS A O 1
ATOM 2193 N N . ARG A 1 283 ? 19.642 -24.641 19.735 1.00 68.31 283 ARG A N 1
ATOM 2194 C CA . ARG A 1 283 ? 18.289 -24.913 20.240 1.00 68.31 283 ARG A CA 1
ATOM 2195 C C . ARG A 1 283 ? 18.173 -26.310 20.851 1.00 68.31 283 ARG A C 1
ATOM 2197 O O . ARG A 1 283 ? 17.563 -26.450 21.900 1.00 68.31 283 ARG A O 1
ATOM 2204 N N . THR A 1 284 ? 18.816 -27.311 20.251 1.00 75.94 284 THR A N 1
ATOM 2205 C CA . THR A 1 284 ? 18.833 -28.692 20.768 1.00 75.94 284 THR A CA 1
ATOM 2206 C C . THR A 1 284 ? 19.686 -28.885 22.023 1.00 75.94 284 THR A C 1
ATOM 2208 O O . THR A 1 284 ? 19.609 -29.937 22.630 1.00 75.94 284 THR A O 1
ATOM 2211 N N . ARG A 1 285 ? 20.541 -27.922 22.398 1.00 76.38 285 ARG A N 1
ATOM 2212 C CA . ARG A 1 285 ? 21.316 -27.973 23.656 1.00 76.38 285 ARG A CA 1
ATOM 2213 C C . ARG A 1 285 ? 20.597 -27.321 24.838 1.00 76.38 285 ARG A C 1
ATOM 2215 O O . ARG A 1 285 ? 21.081 -27.415 25.957 1.00 76.38 285 ARG 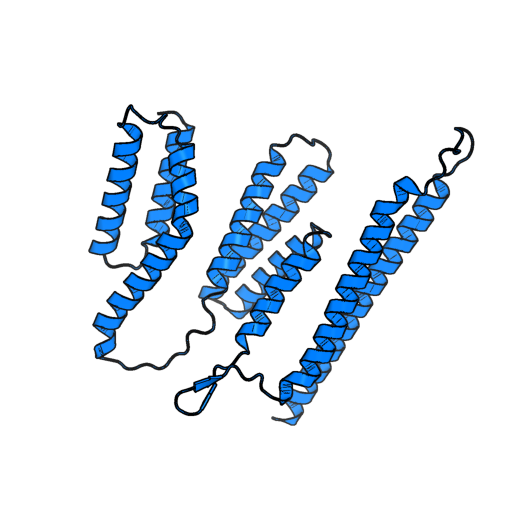A O 1
ATOM 2222 N N . LEU A 1 286 ? 19.520 -26.588 24.567 1.00 61.69 286 LEU A N 1
ATOM 2223 C CA . LEU A 1 286 ? 18.732 -25.867 25.569 1.00 61.69 286 LEU A CA 1
ATOM 2224 C C . LEU A 1 286 ? 17.386 -26.543 25.865 1.00 61.69 286 LEU A C 1
ATOM 2226 O O . LEU A 1 286 ? 16.672 -26.078 26.749 1.00 61.69 286 LEU A O 1
ATOM 2230 N N . ALA A 1 287 ? 17.039 -27.579 25.102 1.00 60.00 287 ALA A N 1
ATOM 2231 C CA . ALA A 1 287 ? 15.895 -28.455 25.320 1.00 60.00 287 ALA A CA 1
ATOM 2232 C C . ALA A 1 287 ? 16.404 -29.777 25.896 1.00 60.00 287 ALA A C 1
ATOM 2234 O O . ALA A 1 287 ? 15.698 -30.332 26.761 1.00 60.00 287 ALA A O 1
#

Foldseek 3Di:
DDPVLVVLLVVLLVLLVVLCPPADPVVSVVSSVVSVVVSVCLVPPPPDPSDSVVVNVVSVVCVVVSNVVSVVRVVVVVVVVCVPPDDDDDPLPPPCLVVLLVVLVVLLVVLVVLVVPPPPDPLSVVLSVLSNQLSVLSVVLSVCCVPPVVSSVVSNVVSLVSNLVSDVVCVLVSCCSVVVSVVVSQQDFDDDDPDTDRDRDPVCVVVVVVVVVVSVVVVVVSVVVVVCVVCVVVVPDPPDDPPDCPVVVVVVVVVVVVVVVVVVVVVVVVVVVVVVVVVVVVVVVVD

Secondary structure (DSSP, 8-state):
--HHHHHHHHHHHHHHHHHHTTS-HHHHHHHHHHHHHHHHHHHH-TTS---HHHHHHHHHHHHHHHHHHHHHHHHHHHHHHHTT--------SSTHHHHHHHHHHHHHHHHHHHTTS---SHHHHHHHHHHHHHHHHHHHHHHHHTT-HHHHHHHHHHHHHHHHHH-TTTHHHHHHHHHHHHHHTT-EEEEETTEEEEEPPHHHHHHHHHHHHHHHHHHHHHHHHHHHHHHGGGTS-TT--TTS-TTHHHHHHHHHHHHHHHHHHHHHHHHHHHHHHHHHHHHTT--

Solvent-accessible surface area (backbone atoms only — not comparable to full-atom values): 16258 Å² total; per-residue (Å²): 134,57,77,64,37,56,51,43,53,50,51,53,53,51,48,52,57,60,69,39,62,91,56,58,68,66,64,38,48,54,56,49,51,52,51,53,48,55,53,48,49,51,74,67,45,87,86,55,88,68,44,48,64,57,57,46,53,51,49,63,71,39,46,67,56,54,53,53,47,47,52,49,53,54,48,51,62,41,50,75,61,42,83,77,55,91,73,96,75,84,87,74,77,66,77,59,56,62,56,53,50,50,51,25,50,51,42,35,50,51,24,62,50,56,72,68,67,69,64,84,51,76,65,48,58,55,51,31,52,44,30,40,51,15,20,49,28,29,50,50,9,59,59,32,40,78,81,39,50,71,62,7,50,52,34,28,52,52,12,51,49,45,40,24,70,73,30,81,82,46,29,65,59,54,49,48,55,57,50,52,50,66,50,56,66,66,58,48,78,44,73,66,83,94,48,84,43,82,52,74,61,77,86,51,51,69,59,47,54,55,50,50,53,50,50,53,52,52,50,52,52,52,50,50,54,48,51,52,62,69,49,41,80,79,68,59,68,93,75,79,54,100,84,63,80,73,65,66,59,54,56,59,46,53,52,50,52,52,50,50,54,50,49,54,50,52,51,51,51,52,50,51,53,51,53,49,52,51,54,52,58,52,54,68,72,76,108

Mean predicted aligned error: 16.8 Å